Protein AF-A0A285MSA5-F1 (afdb_monomer_lite)

Organism: NCBI:txid1247520

InterPro domains:
  IPR000305 GIY-YIG endonuclease [PF01541] (3-76)
  IPR000305 GIY-YIG endonuclease [PS50164] (2-78)
  IPR013114 Beta-hydroxydecanoyl thiol ester dehydrase, FabA/FabZ [PF07977] (109-213)
  IPR029069 HotDog domain superfamily [SSF54637] (103-246)
  IPR035901 GIY-YIG endonuclease superfamily [G3DSA:3.40.1440.10] (1-98)
  IPR035901 GIY-YIG endonuclease superfamily [SSF82771] (3-75)
  IPR050190 UPF0213 domain-containing protein [PTHR34477] (1-86)

pLDDT: mean 92.0, std 10.33, range [36.34, 98.88]

Radius of gyration: 25.49 Å; chains: 1; bounding box: 54×36×74 Å

Sequence (250 aa):
MKKYFVYILSCSDDSYYIGITNDVFERELQHNQGMDTKAYTFTRRPVQLVWYQDFLNPEEAIAREKQLKGWSRKKKHALINGDYDMLPKLSKNSLRQAQTDNKWIITKLPYSHPFLFVDALNHIDENSVEGTYNFNKNLDFYNGHFKGFPVTPGVILTECCAQIGVVSLGIYLLGDKNSFDGKRLNIAMSSSEMEFYLPVFPGETVKVTSKKVYFRFNKLKCQVKMFNTANKLVCKGILAGMLKTDEDGK

Foldseek 3Di:
DQKKKWFWKQFQVRDIDIDIDSDDVVVLVCLQVQVDVPDPRNVGDPIDTQDMDMDPDVVVSVVVSVVLVPADPVLVVCVSVVVVVCNVCRDPVNVVVQQVLFVVLLVQQPDDPPLDFFDTWPDADLWKTKTKGWQALPRPVQVVCDDVFGWDDPVSVQSSLCCGAPSSSLSVNCDDPVSPDVKRKDKDWDDWDKDFDAIDGHGWMKMKMWTWPDQDPQKTKIWMWIATPVRDTGMTTITIMHIDIPVVPD

Secondary structure (DSSP, 8-state):
---EEEEEEEPTTS-EEEEEES-HHHHHHHHHHT--TTSTTGGG-S-EEEEEEEESSHHHHHHHHHHHHTS-HHHHHHHHHT-TTHHHHTSHHHHHHHHHHHHHHHHH-S--TTS---SEEEEE-SSEEEEEEE--TT-GGGGTTTTTS----HHHHHHHHHIIIIIIHHHHHT--GGGGSS--EEEEEEEEEEEE-S---TT-EEEEEEEEEEEETTEEEEEEEEE-TT--EEEEEEEEEEEEEGGG--

Structure (mmCIF, N/CA/C/O backbone):
data_AF-A0A285MSA5-F1
#
_entry.id   AF-A0A285MSA5-F1
#
loop_
_atom_site.group_PDB
_atom_site.id
_atom_site.type_symbol
_atom_site.label_atom_id
_atom_site.label_alt_id
_atom_site.label_comp_id
_atom_site.label_asym_id
_atom_site.label_entity_id
_atom_site.label_seq_id
_atom_site.pdbx_PDB_ins_code
_atom_site.Cartn_x
_atom_site.Cartn_y
_atom_site.Cartn_z
_atom_site.occupancy
_atom_site.B_iso_or_equiv
_atom_site.auth_seq_id
_atom_site.auth_comp_id
_atom_site.auth_asym_id
_atom_site.auth_atom_id
_atom_site.pdbx_PDB_model_num
ATOM 1 N N . MET A 1 1 ? 28.325 10.753 -40.086 1.00 70.38 1 MET A N 1
ATOM 2 C CA . MET A 1 1 ? 28.535 9.733 -39.030 1.00 70.38 1 MET A CA 1
ATOM 3 C C . MET A 1 1 ? 27.432 8.696 -39.126 1.00 70.38 1 MET A C 1
ATOM 5 O O . MET A 1 1 ? 26.295 9.081 -39.372 1.00 70.38 1 MET A O 1
ATOM 9 N N . LYS A 1 2 ? 27.755 7.408 -38.974 1.00 84.06 2 LYS A N 1
ATOM 10 C CA . LYS A 1 2 ? 26.763 6.323 -38.974 1.00 84.06 2 LYS A CA 1
ATOM 11 C C . LYS A 1 2 ? 26.014 6.328 -37.635 1.00 84.06 2 LYS A C 1
ATOM 13 O O . LYS A 1 2 ? 26.665 6.421 -36.599 1.00 84.06 2 LYS A O 1
ATOM 18 N N . LYS A 1 3 ? 24.681 6.273 -37.664 1.00 92.56 3 LYS A N 1
ATOM 19 C CA . LYS A 1 3 ? 23.829 6.188 -36.469 1.00 92.56 3 LYS A CA 1
ATOM 20 C C . LYS A 1 3 ? 23.320 4.764 -36.283 1.00 92.56 3 LYS A C 1
ATOM 22 O O . LYS A 1 3 ? 23.052 4.073 -37.263 1.00 92.56 3 LYS A O 1
ATOM 27 N N . TYR A 1 4 ? 23.165 4.368 -35.029 1.00 96.25 4 TYR A N 1
ATOM 28 C CA . TYR A 1 4 ? 22.578 3.103 -34.610 1.00 96.25 4 TYR A CA 1
ATOM 29 C C . TYR A 1 4 ? 21.358 3.407 -33.750 1.00 96.25 4 TYR A C 1
ATOM 31 O O . TYR A 1 4 ? 21.416 4.265 -32.878 1.00 96.25 4 TYR A O 1
ATOM 39 N N . PHE A 1 5 ? 20.259 2.706 -33.975 1.00 97.38 5 PHE A N 1
ATOM 40 C CA . PHE A 1 5 ? 19.008 2.895 -33.258 1.00 97.38 5 PHE A CA 1
ATOM 41 C C . PHE A 1 5 ? 18.701 1.658 -32.439 1.00 97.38 5 PHE A C 1
ATOM 43 O O . PHE A 1 5 ? 18.642 0.564 -32.995 1.00 97.38 5 PHE A O 1
ATOM 50 N N . VAL A 1 6 ? 18.451 1.836 -31.146 1.00 98.12 6 VAL A N 1
ATOM 51 C CA . VAL A 1 6 ? 17.792 0.823 -30.317 1.00 98.12 6 VAL A CA 1
ATOM 52 C C . VAL A 1 6 ? 16.308 1.136 -30.323 1.00 98.12 6 VAL A C 1
ATOM 54 O O . VAL A 1 6 ? 15.932 2.278 -30.071 1.00 98.12 6 VAL A O 1
ATOM 57 N N . TYR A 1 7 ? 15.464 0.148 -30.595 1.00 98.06 7 TYR A N 1
ATOM 58 C CA . TYR A 1 7 ? 14.026 0.361 -30.736 1.00 98.06 7 TYR A CA 1
ATOM 59 C C . TYR A 1 7 ? 13.205 -0.702 -30.013 1.00 98.06 7 TYR A C 1
ATOM 61 O O . TYR A 1 7 ? 13.681 -1.812 -29.766 1.00 98.06 7 TYR A O 1
ATOM 69 N N . ILE A 1 8 ? 11.966 -0.345 -29.678 1.00 98.19 8 ILE A N 1
ATOM 70 C CA . ILE A 1 8 ? 10.951 -1.236 -29.121 1.00 98.19 8 ILE A CA 1
ATOM 71 C C . ILE A 1 8 ? 9.762 -1.258 -30.080 1.00 98.19 8 ILE A C 1
ATOM 73 O O . ILE A 1 8 ? 9.206 -0.208 -30.406 1.00 98.19 8 ILE A O 1
ATOM 77 N N . LEU A 1 9 ? 9.354 -2.458 -30.488 1.00 97.81 9 LEU A N 1
ATOM 78 C CA . LEU A 1 9 ? 8.100 -2.687 -31.195 1.00 97.81 9 LEU A CA 1
ATOM 79 C C . LEU A 1 9 ? 7.069 -3.295 -30.245 1.00 97.81 9 LEU A C 1
ATOM 81 O O . LEU A 1 9 ? 7.399 -4.215 -29.492 1.00 97.81 9 LEU A O 1
ATOM 85 N N . SER A 1 10 ? 5.832 -2.818 -30.314 1.00 97.50 10 SER A N 1
ATOM 86 C CA . SER A 1 10 ? 4.667 -3.502 -29.758 1.00 97.50 10 SER A CA 1
ATOM 87 C C . SER A 1 10 ? 4.142 -4.502 -30.779 1.00 97.50 10 SER A C 1
ATOM 89 O O . SER A 1 10 ? 3.895 -4.143 -31.928 1.00 97.50 10 SER A O 1
ATOM 91 N N . CYS A 1 11 ? 4.005 -5.752 -30.362 1.00 96.81 11 CYS A N 1
ATOM 92 C CA . CYS A 1 11 ? 3.486 -6.847 -31.169 1.00 96.81 11 CYS A CA 1
ATOM 93 C C . CYS A 1 11 ? 1.968 -7.002 -31.005 1.00 96.81 11 CYS A C 1
ATOM 95 O O . CYS A 1 11 ? 1.391 -6.521 -30.030 1.00 96.81 11 CYS A O 1
ATOM 97 N N . SER A 1 12 ? 1.336 -7.753 -31.909 1.00 96.25 12 SER A N 1
ATOM 98 C CA . SER A 1 12 ? -0.104 -8.046 -31.865 1.00 96.25 12 SER A CA 1
ATOM 99 C C . SER A 1 12 ? -0.541 -8.931 -30.688 1.00 96.25 12 SER A C 1
ATOM 101 O O . SER A 1 12 ? -1.720 -8.967 -30.357 1.00 96.25 12 SER A O 1
ATOM 103 N N . ASP A 1 13 ? 0.391 -9.654 -30.059 1.00 94.44 13 ASP A N 1
ATOM 104 C CA . ASP A 1 13 ? 0.173 -10.483 -28.862 1.00 94.44 13 ASP A CA 1
ATOM 105 C C . ASP A 1 13 ? 0.480 -9.723 -27.557 1.00 94.44 13 ASP A C 1
ATOM 107 O O . ASP A 1 13 ? 0.788 -10.323 -26.524 1.00 94.44 13 ASP A O 1
ATOM 111 N N . ASP A 1 14 ? 0.483 -8.390 -27.623 1.00 91.31 14 ASP A N 1
ATOM 112 C CA . ASP A 1 14 ? 0.910 -7.479 -26.568 1.00 91.31 14 ASP A CA 1
ATOM 113 C C . ASP A 1 14 ? 2.354 -7.708 -26.077 1.00 91.31 14 ASP A C 1
ATOM 115 O O . ASP A 1 14 ? 2.727 -7.213 -25.010 1.00 91.31 14 ASP A O 1
ATOM 119 N N . SER A 1 15 ? 3.199 -8.471 -26.776 1.00 94.50 15 SER A N 1
ATOM 120 C CA . SER A 1 15 ? 4.617 -8.593 -26.423 1.00 94.50 15 SER A CA 1
ATOM 121 C C . SER A 1 15 ? 5.432 -7.395 -26.925 1.00 94.50 15 SER A C 1
ATOM 123 O O . SER A 1 15 ? 4.989 -6.617 -27.767 1.00 94.50 15 SER A O 1
ATOM 125 N N . TYR A 1 16 ? 6.647 -7.235 -26.390 1.00 96.88 16 TYR A N 1
ATOM 126 C CA . TYR A 1 16 ? 7.593 -6.228 -26.868 1.00 96.88 16 TYR A CA 1
ATOM 127 C C . TYR A 1 16 ? 8.796 -6.896 -27.521 1.00 96.88 16 TYR A C 1
ATOM 129 O O . TYR A 1 16 ? 9.501 -7.675 -26.870 1.00 96.88 16 TYR A O 1
ATOM 137 N N . TYR A 1 17 ? 9.070 -6.531 -28.771 1.00 96.44 17 TYR A N 1
ATOM 138 C CA . TYR A 1 17 ? 10.315 -6.864 -29.455 1.00 96.44 17 TYR A CA 1
ATOM 139 C C . TYR A 1 17 ? 11.308 -5.708 -29.328 1.00 96.44 17 TYR A C 1
ATOM 141 O O . TYR A 1 17 ? 10.920 -4.546 -29.380 1.00 96.44 17 TYR A O 1
ATOM 149 N N . ILE A 1 18 ? 12.590 -6.020 -29.139 1.00 97.81 18 ILE A N 1
ATOM 150 C CA . ILE A 1 18 ? 13.650 -5.027 -28.935 1.00 97.81 18 ILE A CA 1
ATOM 151 C C . ILE A 1 18 ? 14.810 -5.393 -29.845 1.00 97.81 18 ILE A C 1
ATOM 153 O O . ILE A 1 18 ? 15.278 -6.536 -29.797 1.00 97.81 18 ILE A O 1
ATOM 157 N N . GLY A 1 19 ? 15.261 -4.434 -30.646 1.00 96.81 19 GLY A N 1
ATOM 158 C CA . GLY A 1 19 ? 16.318 -4.650 -31.625 1.00 96.81 19 GLY A CA 1
ATOM 159 C C . GLY A 1 19 ? 17.214 -3.436 -31.819 1.00 96.81 19 GLY A C 1
ATOM 160 O O . GLY A 1 19 ? 16.965 -2.360 -31.270 1.00 96.81 19 GLY A O 1
ATOM 161 N N . ILE A 1 20 ? 18.243 -3.633 -32.644 1.00 97.25 20 ILE A N 1
ATOM 162 C CA . ILE A 1 20 ? 19.140 -2.585 -33.137 1.00 97.25 20 ILE A CA 1
ATOM 163 C C . ILE A 1 20 ? 19.079 -2.544 -34.662 1.00 97.25 20 ILE A C 1
ATOM 165 O O . ILE A 1 20 ? 18.923 -3.580 -35.309 1.00 97.25 20 ILE A O 1
ATOM 169 N N . THR A 1 21 ? 19.176 -1.354 -35.244 1.00 96.12 21 THR A N 1
ATOM 170 C CA . THR A 1 21 ? 19.217 -1.137 -36.697 1.00 96.12 21 THR A CA 1
ATOM 171 C C . THR A 1 21 ? 19.925 0.179 -37.021 1.00 96.12 21 THR A C 1
ATOM 173 O O . THR A 1 21 ? 20.152 0.989 -36.128 1.00 96.12 21 THR A O 1
ATOM 176 N N . ASN A 1 22 ? 20.275 0.408 -38.284 1.00 95.12 22 ASN A N 1
ATOM 177 C CA . ASN A 1 22 ? 20.740 1.722 -38.748 1.00 95.12 22 ASN A CA 1
ATOM 178 C C . ASN A 1 22 ? 19.584 2.589 -39.279 1.00 95.12 22 ASN A C 1
ATOM 180 O O . ASN A 1 22 ? 19.757 3.794 -39.417 1.00 95.12 22 ASN A O 1
ATOM 184 N N . ASP A 1 23 ? 18.421 1.984 -39.541 1.00 94.94 23 ASP A N 1
ATOM 185 C CA . ASP A 1 23 ? 17.178 2.658 -39.927 1.00 94.94 23 ASP A CA 1
ATOM 186 C C . ASP A 1 23 ? 15.998 1.961 -39.238 1.00 94.94 23 ASP A C 1
ATOM 188 O O . ASP A 1 23 ? 15.778 0.760 -39.421 1.00 94.94 23 ASP A O 1
ATOM 192 N N . VAL A 1 24 ? 15.295 2.685 -38.363 1.00 95.62 24 VAL A N 1
ATOM 193 C CA . VAL A 1 24 ? 14.210 2.126 -37.544 1.00 95.62 24 VAL A CA 1
ATOM 194 C C . VAL A 1 24 ? 12.887 2.022 -38.297 1.00 95.62 24 VAL A C 1
ATOM 196 O O . VAL A 1 24 ? 12.161 1.048 -38.099 1.00 95.62 24 VAL A O 1
ATOM 199 N N . PHE A 1 25 ? 12.606 2.962 -39.197 1.00 95.19 25 PHE A N 1
ATOM 200 C CA . PHE A 1 25 ? 11.351 3.004 -39.945 1.00 95.19 25 PHE A CA 1
ATOM 201 C C . PHE A 1 25 ? 11.350 1.957 -41.058 1.00 95.19 25 PHE A C 1
ATOM 203 O O . PHE A 1 25 ? 10.381 1.213 -41.214 1.00 95.19 25 PHE A O 1
ATOM 210 N N . GLU A 1 26 ? 12.470 1.815 -41.773 1.00 95.62 26 GLU A N 1
ATOM 211 C CA . GLU A 1 26 ? 12.627 0.735 -42.747 1.00 95.62 26 GLU A CA 1
ATOM 212 C C . GLU A 1 26 ? 12.529 -0.629 -42.054 1.00 95.62 26 GLU A C 1
ATOM 214 O O . GLU A 1 26 ? 11.870 -1.551 -42.540 1.00 95.62 26 GLU A O 1
ATOM 219 N N . ARG A 1 27 ? 13.134 -0.760 -40.868 1.00 95.56 27 ARG A N 1
ATOM 220 C CA . ARG A 1 27 ? 13.122 -2.021 -40.128 1.00 95.56 27 ARG A CA 1
ATOM 221 C C . ARG A 1 27 ? 11.727 -2.412 -39.646 1.00 95.56 27 ARG A C 1
ATOM 223 O O . ARG A 1 27 ? 11.389 -3.594 -39.706 1.00 95.56 27 ARG A O 1
ATOM 230 N N . GLU A 1 28 ? 10.919 -1.461 -39.184 1.00 96.69 28 GLU A N 1
ATOM 231 C CA . GLU A 1 28 ? 9.506 -1.693 -38.861 1.00 96.69 28 GLU A CA 1
ATOM 232 C C . GLU A 1 28 ? 8.734 -2.222 -40.080 1.00 96.69 28 GLU A C 1
ATOM 234 O O . GLU A 1 28 ? 8.023 -3.227 -39.975 1.00 96.69 28 GLU A O 1
ATOM 239 N N . LEU A 1 29 ? 8.931 -1.606 -41.252 1.00 96.12 29 LEU A N 1
ATOM 240 C CA . LEU A 1 29 ? 8.302 -2.040 -42.498 1.00 96.12 29 LEU A CA 1
ATOM 241 C C . LEU A 1 29 ? 8.724 -3.465 -42.886 1.00 96.12 29 LEU A C 1
ATOM 243 O O . LEU A 1 29 ? 7.865 -4.295 -43.178 1.00 96.12 29 LEU A O 1
ATOM 247 N N . GLN A 1 30 ? 10.022 -3.775 -42.831 1.00 95.44 30 GLN A N 1
ATOM 248 C CA . GLN A 1 30 ? 10.554 -5.114 -43.118 1.00 95.44 30 GLN A CA 1
ATOM 249 C C . GLN A 1 30 ? 9.928 -6.188 -42.216 1.00 95.44 30 GLN A C 1
ATOM 251 O O . GLN A 1 30 ? 9.583 -7.275 -42.693 1.00 95.44 30 GLN A O 1
ATOM 256 N N . HIS A 1 31 ? 9.755 -5.890 -40.919 1.00 95.62 31 HIS A N 1
ATOM 257 C CA . HIS A 1 31 ? 9.058 -6.788 -39.995 1.00 95.62 31 HIS A CA 1
ATOM 258 C C . HIS A 1 31 ? 7.621 -7.008 -40.453 1.00 95.62 31 HIS A C 1
ATOM 260 O O . HIS A 1 31 ? 7.233 -8.158 -40.642 1.00 95.62 31 HIS A O 1
ATOM 266 N N . ASN A 1 32 ? 6.861 -5.937 -40.696 1.00 96.00 32 ASN A N 1
ATOM 267 C CA . ASN A 1 32 ? 5.453 -6.010 -41.094 1.00 96.00 32 ASN A CA 1
ATOM 268 C C . ASN A 1 32 ? 5.219 -6.698 -42.449 1.00 96.00 32 ASN A C 1
ATOM 270 O O . ASN A 1 32 ? 4.244 -7.430 -42.596 1.00 96.00 32 ASN A O 1
ATOM 274 N N . GLN A 1 33 ? 6.133 -6.540 -43.406 1.00 96.06 33 GLN A N 1
ATOM 275 C CA . GLN A 1 33 ? 6.096 -7.239 -44.697 1.00 96.06 33 GLN A CA 1
ATOM 276 C C . GLN A 1 33 ? 6.492 -8.715 -44.592 1.00 96.06 33 GLN A C 1
ATOM 278 O O . GLN A 1 33 ? 6.196 -9.510 -45.479 1.00 96.06 33 GLN A O 1
ATOM 283 N N . GLY A 1 34 ? 7.164 -9.096 -43.507 1.00 92.69 34 GLY A N 1
ATOM 284 C CA . GLY A 1 34 ? 7.510 -10.479 -43.243 1.00 92.69 34 GLY A CA 1
ATOM 285 C C . GLY A 1 34 ? 8.606 -11.069 -44.091 1.00 92.69 34 GLY A C 1
ATOM 286 O O . GLY A 1 34 ? 8.584 -12.270 -44.350 1.00 92.69 34 GLY A O 1
ATOM 287 N N . MET A 1 35 ? 9.582 -10.239 -44.443 1.00 90.94 35 MET A N 1
ATOM 288 C CA . MET A 1 35 ? 10.734 -10.645 -45.242 1.00 90.94 35 MET A CA 1
ATOM 289 C C . MET A 1 35 ? 11.535 -11.801 -44.618 1.00 90.94 35 MET A C 1
ATOM 291 O O . MET A 1 35 ? 12.111 -12.602 -45.347 1.00 90.94 35 MET A O 1
ATOM 295 N N . ASP A 1 36 ? 11.563 -11.909 -43.285 1.00 90.31 36 ASP A N 1
ATOM 296 C CA . ASP A 1 36 ? 12.223 -13.005 -42.570 1.00 90.31 36 ASP A CA 1
ATOM 297 C C . ASP A 1 36 ? 11.196 -13.907 -41.871 1.00 90.31 36 ASP A C 1
ATOM 299 O O . ASP A 1 36 ? 10.639 -13.564 -40.825 1.00 90.31 36 ASP A O 1
ATOM 303 N N . THR A 1 37 ? 10.973 -15.091 -42.444 1.00 90.75 37 THR A N 1
ATOM 304 C CA . THR A 1 37 ? 10.058 -16.118 -41.920 1.00 90.75 37 THR A CA 1
ATOM 305 C C . THR A 1 37 ? 10.509 -16.732 -40.599 1.00 90.75 37 THR A C 1
ATOM 307 O O . THR A 1 37 ? 9.694 -17.321 -39.890 1.00 90.75 37 THR A O 1
ATOM 310 N N . LYS A 1 38 ? 11.787 -16.579 -40.235 1.00 92.38 38 LYS A N 1
ATOM 311 C CA . LYS A 1 38 ? 12.364 -17.102 -38.991 1.00 92.38 38 LYS A CA 1
ATOM 312 C C . LYS A 1 38 ? 12.406 -16.057 -37.873 1.00 92.38 38 LYS A C 1
ATOM 314 O O . LYS A 1 38 ? 12.758 -16.395 -36.743 1.00 92.38 38 LYS A O 1
ATOM 319 N N . ALA A 1 39 ? 12.050 -14.803 -38.154 1.00 90.12 39 ALA A N 1
ATOM 320 C CA . ALA A 1 39 ? 12.085 -13.733 -37.166 1.00 90.12 39 ALA A CA 1
ATOM 321 C C . ALA A 1 39 ? 11.040 -13.932 -36.055 1.00 90.12 39 ALA A C 1
ATOM 323 O O . ALA A 1 39 ? 9.903 -14.330 -36.301 1.00 90.12 39 ALA A O 1
ATOM 324 N N . TYR A 1 40 ? 11.397 -13.552 -34.822 1.00 91.38 40 TYR A N 1
ATOM 325 C CA . TYR A 1 40 ? 10.500 -13.593 -33.654 1.00 91.38 40 TYR A CA 1
ATOM 326 C C . TYR A 1 40 ? 9.164 -12.867 -33.886 1.00 91.38 40 TYR A C 1
ATOM 328 O O . TYR A 1 40 ? 8.113 -13.291 -33.402 1.00 91.38 40 TYR A O 1
ATOM 336 N N . THR A 1 41 ? 9.219 -11.762 -34.622 1.00 93.25 41 THR A N 1
ATOM 337 C CA . THR A 1 41 ? 8.083 -10.906 -34.959 1.00 93.25 41 THR A CA 1
ATOM 338 C C . THR A 1 41 ? 7.192 -11.507 -36.040 1.00 93.25 41 THR A C 1
ATOM 340 O O . THR A 1 41 ? 6.052 -11.076 -36.134 1.00 93.25 41 THR A O 1
ATOM 343 N N . PHE A 1 42 ? 7.638 -12.507 -36.819 1.00 94.50 42 PHE A N 1
ATOM 344 C CA . PHE A 1 42 ? 6.908 -13.005 -37.994 1.00 94.50 42 PHE A CA 1
ATOM 345 C C . PHE A 1 42 ? 5.479 -13.451 -37.658 1.00 94.50 42 PHE A C 1
ATOM 347 O O . PHE A 1 42 ? 4.524 -13.071 -38.328 1.00 94.50 42 PHE A O 1
ATOM 354 N N . THR A 1 43 ? 5.300 -14.207 -36.578 1.00 95.25 43 THR A N 1
ATOM 355 C CA . THR A 1 43 ? 3.976 -14.674 -36.135 1.00 95.25 43 THR A CA 1
ATOM 356 C C . THR A 1 43 ? 3.231 -13.672 -35.245 1.00 95.25 43 THR A C 1
ATOM 358 O O . THR A 1 43 ? 2.140 -13.978 -34.778 1.00 95.25 43 THR A O 1
ATOM 361 N N . ARG A 1 44 ? 3.808 -12.488 -34.993 1.00 95.56 44 ARG A N 1
ATOM 362 C CA . ARG A 1 44 ? 3.342 -11.483 -34.014 1.00 95.56 44 ARG A CA 1
ATOM 363 C C . ARG A 1 44 ? 3.054 -10.116 -34.638 1.00 95.56 44 ARG A C 1
ATOM 365 O O . ARG A 1 44 ? 3.143 -9.080 -33.978 1.00 95.56 44 ARG A O 1
ATOM 372 N N . ARG A 1 45 ? 2.781 -10.130 -35.941 1.00 95.38 45 ARG A N 1
ATOM 373 C CA . ARG A 1 45 ? 2.405 -8.962 -36.738 1.00 95.38 45 ARG A CA 1
ATOM 374 C C . ARG A 1 45 ? 0.897 -8.708 -36.666 1.00 95.38 45 ARG A C 1
ATOM 376 O O . ARG A 1 45 ? 0.147 -9.668 -36.498 1.00 95.38 45 ARG A O 1
ATOM 383 N N . PRO A 1 46 ? 0.446 -7.469 -36.915 1.00 95.94 46 PRO A N 1
ATOM 384 C CA . PRO A 1 46 ? 1.264 -6.285 -37.183 1.00 95.94 46 PRO A CA 1
ATOM 385 C C . PRO A 1 46 ? 2.063 -5.855 -35.949 1.00 95.94 46 PRO A C 1
ATOM 387 O O . PRO A 1 46 ? 1.652 -6.082 -34.814 1.00 95.94 46 PRO A O 1
ATOM 390 N N . VAL A 1 47 ? 3.237 -5.281 -36.193 1.00 96.94 47 VAL A N 1
ATOM 391 C CA . VAL A 1 47 ? 4.082 -4.666 -35.169 1.00 96.94 47 VAL A CA 1
ATOM 392 C C . VAL A 1 47 ? 4.065 -3.153 -35.341 1.00 96.94 47 VAL A C 1
ATOM 394 O O . VAL A 1 47 ? 3.970 -2.663 -36.465 1.00 96.94 47 VAL A O 1
ATOM 397 N N . GLN A 1 48 ? 4.183 -2.426 -34.237 1.00 97.56 48 GLN A N 1
ATOM 398 C CA . GLN A 1 48 ? 4.208 -0.966 -34.226 1.00 97.56 48 GLN A CA 1
ATOM 399 C C . GLN A 1 48 ? 5.434 -0.458 -33.473 1.00 97.56 48 GLN A C 1
ATOM 401 O O . GLN A 1 48 ? 5.702 -0.907 -32.356 1.00 97.56 48 GLN A O 1
ATOM 406 N N . LEU A 1 49 ? 6.159 0.500 -34.042 1.00 97.88 49 LEU A N 1
ATOM 407 C CA . LEU A 1 49 ? 7.233 1.209 -33.359 1.00 97.88 49 LEU A CA 1
ATOM 408 C C . LEU A 1 49 ? 6.664 2.087 -32.243 1.00 97.88 49 LEU A C 1
ATOM 410 O O . LEU A 1 49 ? 5.934 3.041 -32.496 1.00 97.88 49 LEU A O 1
ATOM 414 N N . VAL A 1 50 ? 7.014 1.765 -30.996 1.00 97.88 50 VAL A N 1
ATOM 415 C CA . VAL A 1 50 ? 6.511 2.479 -29.808 1.00 97.88 50 VAL A CA 1
ATOM 416 C C . VAL A 1 50 ? 7.584 3.284 -29.083 1.00 97.88 50 VAL A C 1
ATOM 418 O O . VAL A 1 50 ? 7.255 4.148 -28.280 1.00 97.88 50 VAL A O 1
ATOM 421 N N . TRP A 1 51 ? 8.867 3.019 -29.342 1.00 98.38 51 TRP A N 1
ATOM 422 C CA . TRP A 1 51 ? 9.977 3.789 -28.774 1.00 98.38 51 TRP A CA 1
ATOM 423 C C . TRP A 1 51 ? 11.271 3.543 -29.55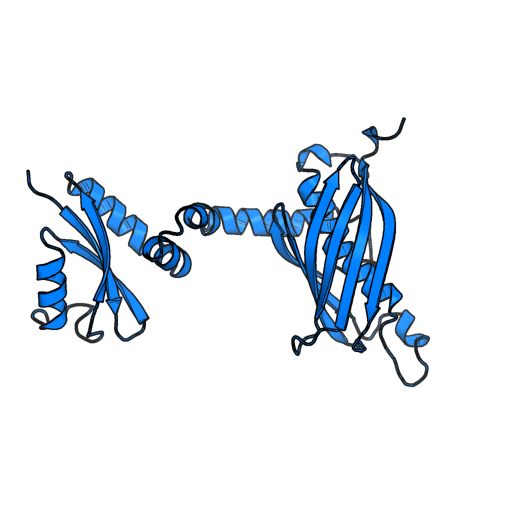7 1.00 98.38 51 TRP A C 1
ATOM 425 O O . TRP A 1 51 ? 11.511 2.420 -30.006 1.00 98.38 51 TRP A O 1
ATOM 435 N N . TYR A 1 52 ? 12.140 4.551 -29.669 1.00 97.88 52 TYR A N 1
ATOM 436 C CA . TYR A 1 52 ? 13.510 4.387 -30.163 1.00 97.88 52 TYR A CA 1
ATOM 437 C C . TYR A 1 52 ? 14.473 5.426 -29.571 1.00 97.88 52 TYR A C 1
ATOM 439 O O . TYR A 1 52 ? 14.054 6.475 -29.086 1.00 97.88 52 TYR A O 1
ATOM 447 N N . GLN A 1 53 ? 15.773 5.132 -29.630 1.00 97.31 53 GLN A N 1
ATOM 448 C CA . GLN A 1 53 ? 16.865 6.030 -29.242 1.00 97.31 53 GLN A CA 1
ATOM 449 C C . GLN A 1 53 ? 18.053 5.850 -30.192 1.00 97.31 53 GLN A C 1
ATOM 451 O O . GLN A 1 53 ? 18.406 4.710 -30.509 1.00 97.31 53 GLN A O 1
ATOM 456 N N . ASP A 1 54 ? 18.673 6.951 -30.629 1.00 96.56 54 ASP A N 1
ATOM 457 C CA . ASP A 1 54 ? 19.867 6.92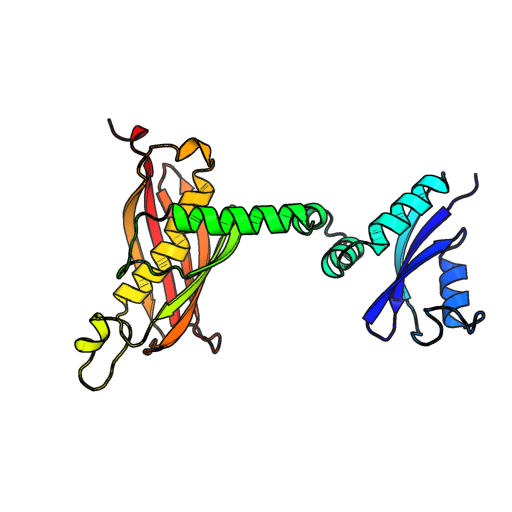8 -31.473 1.00 96.56 54 ASP A CA 1
ATOM 458 C C . ASP A 1 54 ? 21.177 6.970 -30.674 1.00 96.56 54 ASP A C 1
ATOM 460 O O . ASP A 1 54 ? 21.271 7.541 -29.590 1.00 96.56 54 ASP A O 1
ATOM 464 N N . PHE A 1 55 ? 22.196 6.337 -31.245 1.00 95.75 55 PHE A N 1
ATOM 465 C CA . PHE A 1 55 ? 23.545 6.204 -30.717 1.00 95.75 55 PHE A CA 1
ATOM 466 C C . PHE A 1 55 ? 24.553 6.415 -31.846 1.00 95.75 55 PHE A C 1
ATOM 468 O O . PHE A 1 55 ? 24.339 5.996 -32.987 1.00 95.75 55 PHE A O 1
ATOM 475 N N . LEU A 1 56 ? 25.682 7.041 -31.521 1.00 95.50 56 LEU A N 1
ATOM 476 C CA . LEU A 1 56 ? 26.810 7.198 -32.446 1.00 95.50 56 LEU A CA 1
ATOM 477 C C . LEU A 1 56 ? 27.783 6.014 -32.356 1.00 95.50 56 LEU A C 1
ATOM 479 O O . LEU A 1 56 ? 28.467 5.701 -33.329 1.00 95.50 56 LEU A O 1
ATOM 483 N N . ASN A 1 57 ? 27.810 5.342 -31.203 1.00 94.19 57 ASN A N 1
ATOM 484 C CA . ASN A 1 57 ? 28.641 4.178 -30.937 1.00 94.19 57 ASN A CA 1
ATOM 485 C C . ASN A 1 57 ? 27.787 2.890 -30.965 1.00 94.19 57 ASN A C 1
ATOM 487 O O . ASN A 1 57 ? 26.812 2.790 -30.212 1.00 94.19 57 ASN A O 1
ATOM 491 N N . PRO A 1 58 ? 28.129 1.884 -31.794 1.00 94.06 58 PRO A N 1
ATOM 492 C CA . PRO A 1 58 ? 27.400 0.616 -31.822 1.00 94.06 58 PRO A CA 1
ATOM 493 C C . PRO A 1 58 ? 27.475 -0.154 -30.496 1.00 94.06 58 PRO A C 1
ATOM 495 O O . PRO A 1 58 ? 26.516 -0.836 -30.139 1.00 94.06 58 PRO A O 1
ATOM 498 N N . GLU A 1 59 ? 28.570 -0.041 -29.742 1.00 95.56 59 GLU A N 1
ATOM 499 C CA . GLU A 1 59 ? 28.722 -0.722 -28.450 1.00 95.56 59 GLU A CA 1
ATOM 500 C C . GLU A 1 59 ? 27.730 -0.188 -27.409 1.00 95.56 59 GLU A C 1
ATOM 502 O O . GLU A 1 59 ? 27.137 -0.967 -26.660 1.00 95.56 59 GLU A O 1
ATOM 507 N N . GLU A 1 60 ? 27.471 1.124 -27.410 1.00 95.88 60 GLU A N 1
ATOM 508 C CA . GLU A 1 60 ? 26.463 1.749 -26.545 1.00 95.88 60 GLU A CA 1
ATOM 509 C C . GLU A 1 60 ? 25.049 1.278 -26.900 1.00 95.88 60 GLU A C 1
ATOM 511 O O . GLU A 1 60 ? 24.268 0.931 -26.008 1.00 95.88 60 GLU A O 1
ATOM 516 N N . ALA A 1 61 ? 24.736 1.183 -28.199 1.00 95.94 61 ALA A N 1
ATOM 517 C CA . ALA A 1 61 ? 23.463 0.640 -28.666 1.00 95.94 61 ALA A CA 1
ATOM 518 C C . ALA A 1 61 ? 23.279 -0.821 -28.214 1.00 95.94 61 ALA A C 1
ATOM 520 O O . ALA A 1 61 ? 22.219 -1.184 -27.698 1.00 95.94 61 ALA A O 1
ATOM 521 N N . ILE A 1 62 ? 24.322 -1.653 -28.333 1.00 95.56 62 ILE A N 1
ATOM 522 C CA . ILE A 1 62 ? 24.320 -3.056 -27.880 1.00 95.56 62 ILE A CA 1
ATOM 523 C C . ILE A 1 62 ? 24.117 -3.148 -26.366 1.00 95.56 62 ILE A C 1
ATOM 525 O O . ILE A 1 62 ? 23.282 -3.928 -25.892 1.00 95.56 62 ILE A O 1
ATOM 529 N N . ALA A 1 63 ? 24.830 -2.331 -25.589 1.00 96.25 63 ALA A N 1
ATOM 530 C CA . ALA A 1 63 ? 24.677 -2.286 -24.140 1.00 96.25 63 ALA A CA 1
ATOM 531 C C . ALA A 1 63 ? 23.247 -1.888 -23.736 1.00 96.25 63 ALA A C 1
ATOM 533 O O . ALA A 1 63 ? 22.643 -2.521 -22.860 1.00 96.25 63 ALA A O 1
ATOM 534 N N . ARG A 1 64 ? 22.668 -0.887 -24.409 1.00 97.00 64 ARG A N 1
ATOM 535 C CA . ARG A 1 64 ? 21.299 -0.425 -24.163 1.00 97.00 64 ARG A CA 1
ATOM 536 C C . ARG A 1 64 ? 20.258 -1.472 -24.550 1.00 97.00 64 ARG A C 1
ATOM 538 O O . ARG A 1 64 ? 19.340 -1.715 -23.769 1.00 97.00 64 ARG A O 1
ATOM 545 N N . GLU A 1 65 ? 20.401 -2.133 -25.695 1.00 97.25 65 GLU A N 1
ATOM 546 C CA . GLU A 1 65 ? 19.504 -3.213 -26.121 1.00 97.25 65 GLU A CA 1
ATOM 547 C C . GLU A 1 65 ? 19.501 -4.361 -25.101 1.00 97.25 65 GLU A C 1
ATOM 549 O O . GLU A 1 65 ? 18.436 -4.795 -24.649 1.00 97.25 65 GLU A O 1
ATOM 554 N N . LYS A 1 66 ? 20.688 -4.797 -24.654 1.00 95.94 66 LYS A N 1
ATOM 555 C CA . LYS A 1 66 ? 20.837 -5.819 -23.607 1.00 95.94 66 LYS A CA 1
ATOM 556 C C . LYS A 1 66 ? 20.163 -5.390 -22.303 1.00 95.94 66 LYS A C 1
ATOM 558 O O . LYS A 1 66 ? 19.456 -6.188 -21.681 1.00 95.94 66 LYS A O 1
ATOM 563 N N . GLN A 1 67 ? 20.338 -4.130 -21.904 1.00 94.81 67 GLN A N 1
ATOM 564 C CA . GLN A 1 67 ? 19.697 -3.567 -20.719 1.00 94.81 67 GLN A CA 1
ATOM 565 C C . GLN A 1 67 ? 18.164 -3.606 -20.837 1.00 94.81 67 GLN A C 1
ATOM 567 O O . GLN A 1 67 ? 17.497 -4.097 -19.923 1.00 94.81 67 GLN A O 1
ATOM 572 N N . LEU A 1 68 ? 17.605 -3.132 -21.955 1.00 96.19 68 LEU A N 1
ATOM 573 C CA . LEU A 1 68 ? 16.161 -3.096 -22.192 1.00 96.19 68 LEU A CA 1
ATOM 574 C C . LEU A 1 68 ? 15.558 -4.500 -22.283 1.00 96.19 68 LEU A C 1
ATOM 576 O O . LEU A 1 68 ? 14.505 -4.738 -21.695 1.00 96.19 68 LEU A O 1
ATOM 580 N N . LYS A 1 69 ? 16.226 -5.464 -22.931 1.00 94.12 69 LYS A N 1
ATOM 581 C CA . LYS A 1 69 ? 15.777 -6.870 -22.975 1.00 94.12 69 LYS A CA 1
ATOM 582 C C . LYS A 1 69 ? 15.576 -7.446 -21.571 1.00 94.12 69 LYS A C 1
ATOM 584 O O . LYS A 1 69 ? 14.545 -8.076 -21.329 1.00 94.12 69 LYS A O 1
ATOM 589 N N . GLY A 1 70 ? 16.482 -7.141 -20.638 1.00 90.94 70 GLY A N 1
ATOM 590 C CA . GLY A 1 70 ? 16.410 -7.568 -19.236 1.00 90.94 70 GLY A CA 1
ATOM 591 C C . GLY A 1 70 ? 15.403 -6.815 -18.353 1.00 90.94 70 GLY A C 1
ATOM 592 O O . GLY A 1 70 ? 15.186 -7.211 -17.204 1.00 90.94 70 GLY A O 1
ATOM 593 N N . TRP A 1 71 ? 14.787 -5.731 -18.835 1.00 93.94 71 TRP A N 1
ATOM 594 C CA . TRP A 1 71 ? 13.794 -4.981 -18.061 1.00 93.94 71 TRP A CA 1
ATOM 595 C C . TRP A 1 71 ? 12.453 -5.711 -17.967 1.00 93.94 71 TRP A C 1
ATOM 597 O O . TRP A 1 71 ? 12.005 -6.386 -18.897 1.00 93.94 71 TRP A O 1
ATOM 607 N N . SER A 1 72 ? 11.780 -5.530 -16.828 1.00 91.69 72 SER A N 1
ATOM 608 C CA . SER A 1 72 ? 10.400 -5.979 -16.650 1.00 91.69 72 SER A CA 1
ATOM 609 C C . SER A 1 72 ? 9.464 -5.239 -17.609 1.00 91.69 72 SER A C 1
ATOM 611 O O . SER A 1 72 ? 9.745 -4.118 -18.041 1.00 91.69 72 SER A O 1
ATOM 613 N N . ARG A 1 73 ? 8.307 -5.841 -17.902 1.00 91.06 73 ARG A N 1
ATOM 614 C CA . ARG A 1 73 ? 7.277 -5.228 -18.753 1.00 91.06 73 ARG A CA 1
ATOM 615 C C . ARG A 1 73 ? 6.842 -3.849 -18.243 1.00 91.06 73 ARG A C 1
ATOM 617 O O . ARG A 1 73 ? 6.790 -2.916 -19.030 1.00 91.06 73 ARG A O 1
ATOM 624 N N . LYS A 1 74 ? 6.635 -3.700 -16.926 1.00 91.25 74 LYS A N 1
ATOM 625 C CA . LYS A 1 74 ? 6.290 -2.411 -16.293 1.00 91.25 74 LYS A CA 1
ATOM 626 C C . LYS A 1 74 ? 7.335 -1.328 -16.572 1.00 91.25 74 LYS A C 1
ATOM 628 O O . LYS A 1 74 ? 6.977 -0.204 -16.892 1.00 91.25 74 LYS A O 1
ATOM 633 N N . LYS A 1 75 ? 8.625 -1.671 -16.491 1.00 92.94 75 LYS A N 1
ATOM 634 C CA . LYS A 1 75 ? 9.715 -0.715 -16.718 1.00 92.94 75 LYS A CA 1
ATOM 635 C C . LYS A 1 75 ? 9.857 -0.330 -18.198 1.00 92.94 75 LYS A C 1
ATOM 637 O O . LYS A 1 75 ? 10.159 0.818 -18.493 1.00 92.94 75 LYS A O 1
ATOM 642 N N . LYS A 1 76 ? 9.596 -1.265 -19.122 1.00 95.00 76 LYS A N 1
ATOM 643 C CA . LYS A 1 76 ? 9.503 -0.977 -20.568 1.00 95.00 76 LYS A CA 1
ATOM 644 C C . LYS A 1 76 ? 8.329 -0.047 -20.874 1.00 95.00 76 LYS A C 1
ATOM 646 O O . LYS A 1 76 ? 8.501 0.914 -21.604 1.00 95.00 76 LYS A O 1
ATOM 651 N N . HIS A 1 77 ? 7.175 -0.299 -20.263 1.00 94.19 77 HIS A N 1
ATOM 652 C CA . HIS A 1 77 ? 5.987 0.532 -20.435 1.00 94.19 77 HIS A CA 1
ATOM 653 C C . HIS A 1 77 ? 6.198 1.966 -19.920 1.00 94.19 77 HIS A C 1
ATOM 655 O O . HIS A 1 77 ? 5.921 2.913 -20.643 1.00 94.19 77 HIS A O 1
ATOM 661 N N . ALA A 1 78 ? 6.791 2.127 -18.730 1.00 93.69 78 ALA A N 1
ATOM 662 C CA . ALA A 1 78 ? 7.159 3.443 -18.200 1.00 93.69 78 ALA A CA 1
ATOM 663 C C . ALA A 1 78 ? 8.114 4.207 -19.136 1.00 93.69 78 ALA A C 1
ATOM 665 O O . ALA A 1 78 ? 7.955 5.404 -19.335 1.00 93.69 78 ALA A O 1
ATOM 666 N N . LEU A 1 79 ? 9.080 3.515 -19.756 1.00 96.31 79 LEU A N 1
ATOM 667 C CA . LEU A 1 79 ? 9.968 4.129 -20.747 1.00 96.31 79 LEU A CA 1
ATOM 668 C C . LEU A 1 79 ? 9.206 4.614 -21.989 1.00 96.31 79 LEU A C 1
ATOM 670 O O . LEU A 1 79 ? 9.462 5.718 -22.453 1.00 96.31 79 LEU A O 1
ATOM 674 N N . ILE A 1 80 ? 8.291 3.794 -22.514 1.00 96.19 80 ILE A N 1
ATOM 675 C CA . ILE A 1 80 ? 7.475 4.116 -23.697 1.00 96.19 80 ILE A CA 1
ATOM 676 C C . ILE A 1 80 ? 6.592 5.345 -23.435 1.00 96.19 80 ILE A C 1
ATOM 678 O O . ILE A 1 80 ? 6.498 6.215 -24.293 1.00 96.19 80 ILE A O 1
ATOM 682 N N . ASN A 1 81 ? 6.007 5.451 -22.240 1.00 94.69 81 ASN A N 1
ATOM 683 C CA . ASN A 1 81 ? 5.136 6.571 -21.870 1.00 94.69 81 ASN A CA 1
ATOM 684 C C . ASN A 1 81 ? 5.897 7.845 -21.457 1.00 94.69 81 ASN A C 1
ATOM 686 O O . ASN A 1 81 ? 5.272 8.877 -21.238 1.00 94.69 81 ASN A O 1
ATOM 690 N N . GLY A 1 82 ? 7.229 7.791 -21.332 1.00 92.44 82 GLY A N 1
ATOM 691 C CA . GLY A 1 82 ? 8.035 8.920 -20.853 1.00 92.44 82 GLY A CA 1
ATOM 692 C C . GLY A 1 82 ? 8.023 9.119 -19.331 1.00 92.44 82 GLY A C 1
ATOM 693 O O . GLY A 1 82 ? 8.489 10.149 -18.848 1.00 92.44 82 GLY A O 1
ATOM 694 N N . ASP A 1 83 ? 7.562 8.133 -18.557 1.00 92.38 83 ASP A N 1
ATOM 695 C CA . ASP A 1 83 ? 7.518 8.151 -17.088 1.00 92.38 83 ASP A CA 1
ATOM 696 C C . ASP A 1 83 ? 8.907 7.857 -16.482 1.00 92.38 83 ASP A C 1
ATOM 698 O O . ASP A 1 83 ? 9.110 6.881 -15.746 1.00 92.38 83 ASP A O 1
ATOM 702 N N . TYR A 1 84 ? 9.911 8.669 -16.818 1.00 89.88 84 TYR A N 1
ATOM 703 C CA . TYR A 1 84 ? 11.310 8.415 -16.453 1.00 89.88 84 TYR A CA 1
ATOM 704 C C . TYR A 1 84 ? 11.528 8.319 -14.933 1.00 89.88 84 TYR A C 1
ATOM 706 O O . TYR A 1 84 ? 12.312 7.477 -14.481 1.00 89.88 84 TYR A O 1
ATOM 714 N N . ASP A 1 85 ? 10.762 9.077 -14.143 1.00 86.38 85 ASP A N 1
ATOM 715 C CA . ASP A 1 85 ? 10.800 9.070 -12.672 1.00 86.38 85 ASP A CA 1
ATOM 716 C C . ASP A 1 85 ? 10.404 7.717 -12.057 1.00 86.38 85 ASP A C 1
ATOM 718 O O . ASP A 1 85 ? 10.781 7.389 -10.927 1.00 86.38 85 ASP A O 1
ATOM 722 N N . MET A 1 86 ? 9.671 6.883 -12.801 1.00 86.56 86 MET A N 1
ATOM 723 C CA . MET A 1 86 ? 9.276 5.544 -12.359 1.00 86.56 86 MET A CA 1
ATOM 724 C C . MET A 1 86 ? 10.372 4.497 -12.588 1.00 86.56 86 MET A C 1
ATOM 726 O O . MET A 1 86 ? 10.372 3.443 -11.945 1.00 86.56 86 MET A O 1
ATOM 730 N N . LEU A 1 87 ? 11.337 4.745 -13.479 1.00 88.31 87 LEU A N 1
ATOM 731 C CA . LEU A 1 87 ? 12.345 3.748 -13.857 1.00 88.31 87 LEU A CA 1
ATOM 732 C C . LEU A 1 87 ? 13.240 3.287 -12.689 1.00 88.31 87 LEU A C 1
ATOM 734 O O . LEU A 1 87 ? 13.519 2.077 -12.624 1.00 88.31 87 LEU A O 1
ATOM 738 N N . PRO A 1 88 ? 13.691 4.166 -11.767 1.00 85.19 88 PRO A N 1
ATOM 739 C CA . PRO A 1 88 ? 14.426 3.744 -10.575 1.00 85.19 88 PRO A CA 1
ATOM 740 C C . PRO A 1 88 ? 13.554 2.911 -9.626 1.00 85.19 88 PRO A C 1
ATOM 742 O O . PRO A 1 88 ? 13.979 1.833 -9.193 1.00 85.19 88 PRO A O 1
ATOM 745 N N . LYS A 1 89 ? 12.309 3.357 -9.395 1.00 82.94 89 LYS A N 1
ATOM 746 C CA . LYS A 1 89 ? 11.320 2.723 -8.502 1.00 82.94 89 LYS A CA 1
ATOM 747 C C . LYS A 1 89 ? 10.944 1.308 -8.957 1.00 82.94 89 LYS A C 1
ATOM 749 O O . LYS A 1 89 ? 10.732 0.410 -8.152 1.00 82.94 89 LYS A O 1
ATOM 754 N N . LEU A 1 90 ? 10.924 1.074 -10.271 1.00 84.69 90 LEU A N 1
ATOM 755 C CA . LEU A 1 90 ? 10.606 -0.226 -10.877 1.00 84.69 90 LEU A CA 1
ATOM 756 C C . LEU A 1 90 ? 11.807 -1.189 -10.966 1.00 84.69 90 LEU A C 1
ATOM 758 O O . LEU A 1 90 ? 11.691 -2.275 -11.547 1.00 84.69 90 LEU A O 1
ATOM 762 N N . SER A 1 91 ? 12.980 -0.818 -10.445 1.00 85.50 91 SER A N 1
ATOM 763 C CA . SER A 1 91 ? 14.145 -1.708 -10.423 1.00 85.50 91 SER A CA 1
ATOM 764 C C . SER A 1 91 ? 13.975 -2.843 -9.404 1.00 85.50 91 SER A C 1
ATOM 766 O O . SER A 1 91 ? 13.404 -2.659 -8.333 1.00 85.50 91 SER A O 1
ATOM 768 N N . LYS A 1 92 ? 14.508 -4.039 -9.704 1.00 77.06 92 LYS A N 1
ATOM 769 C CA . LYS A 1 92 ? 14.422 -5.200 -8.794 1.00 77.06 92 LYS A CA 1
ATOM 770 C C . LYS A 1 92 ? 15.007 -4.904 -7.407 1.00 77.06 92 LYS A C 1
ATOM 772 O O . LYS A 1 92 ? 14.461 -5.374 -6.416 1.00 77.06 92 LYS A O 1
ATOM 777 N N . ASN A 1 93 ? 16.093 -4.131 -7.345 1.00 77.75 93 ASN A N 1
ATOM 778 C CA . ASN A 1 93 ? 16.725 -3.753 -6.082 1.00 77.75 93 ASN A CA 1
ATOM 779 C C . ASN A 1 93 ? 15.848 -2.782 -5.286 1.00 77.75 93 ASN A C 1
ATOM 781 O O . ASN A 1 93 ? 15.636 -3.024 -4.105 1.00 77.75 93 ASN A O 1
ATOM 785 N N . SER A 1 94 ? 15.275 -1.757 -5.928 1.00 74.25 94 SER A N 1
ATOM 786 C CA . SER A 1 94 ? 14.349 -0.830 -5.263 1.00 74.25 94 SER A CA 1
ATOM 787 C C . SER A 1 94 ? 13.110 -1.552 -4.725 1.00 74.25 94 SER A C 1
ATOM 789 O O . SER A 1 94 ? 12.739 -1.340 -3.578 1.00 74.25 94 SER A O 1
ATOM 791 N N . LEU A 1 95 ? 12.536 -2.490 -5.488 1.00 71.69 95 LEU A N 1
ATOM 792 C CA . LEU A 1 95 ? 11.398 -3.294 -5.027 1.00 71.69 95 LEU A CA 1
ATOM 793 C C . LEU A 1 95 ? 11.752 -4.202 -3.837 1.00 71.69 95 LEU A C 1
ATOM 795 O O . LEU A 1 95 ? 10.968 -4.313 -2.898 1.00 71.69 95 LEU A O 1
ATOM 799 N N . ARG A 1 96 ? 12.931 -4.843 -3.847 1.00 73.31 96 ARG A N 1
ATOM 800 C CA . ARG A 1 96 ? 13.415 -5.642 -2.704 1.00 73.31 96 ARG A CA 1
ATOM 801 C C . ARG A 1 96 ? 13.661 -4.780 -1.470 1.00 73.31 96 ARG A C 1
ATOM 803 O O . ARG A 1 96 ? 13.349 -5.213 -0.362 1.00 73.31 96 ARG A O 1
ATOM 810 N N . GLN A 1 97 ? 14.206 -3.582 -1.666 1.00 76.12 97 GLN A N 1
ATOM 811 C CA . GLN A 1 97 ? 14.429 -2.619 -0.598 1.00 76.12 97 GLN A CA 1
ATOM 812 C C . GLN A 1 97 ? 13.094 -2.185 0.013 1.00 76.12 97 GLN A C 1
ATOM 814 O O . GLN A 1 97 ? 12.890 -2.406 1.199 1.00 76.12 97 GLN A O 1
ATOM 819 N N . ALA A 1 98 ? 12.136 -1.746 -0.809 1.00 72.44 98 ALA A N 1
ATOM 820 C CA . ALA A 1 98 ? 10.794 -1.380 -0.358 1.00 72.44 98 ALA A CA 1
ATOM 821 C C . ALA A 1 98 ? 10.099 -2.527 0.398 1.00 72.44 98 ALA A C 1
ATOM 823 O O . ALA A 1 98 ? 9.526 -2.323 1.461 1.00 72.44 98 ALA A O 1
ATOM 824 N N . GLN A 1 99 ? 10.204 -3.768 -0.088 1.00 74.38 99 GLN A N 1
ATOM 825 C CA . GLN A 1 99 ? 9.646 -4.925 0.619 1.00 74.38 99 GLN A CA 1
ATOM 826 C C . GLN A 1 99 ? 10.333 -5.187 1.972 1.00 74.38 99 GLN A C 1
ATOM 828 O O . GLN A 1 99 ? 9.684 -5.618 2.927 1.00 74.38 99 GLN A O 1
ATOM 833 N N . THR A 1 100 ? 11.641 -4.944 2.058 1.00 75.56 100 THR A N 1
ATOM 834 C CA . THR A 1 100 ? 12.401 -5.031 3.313 1.00 75.56 100 THR A CA 1
ATOM 835 C C . THR A 1 100 ? 11.976 -3.927 4.277 1.00 75.56 100 THR A C 1
ATOM 837 O O . THR A 1 100 ? 11.799 -4.197 5.464 1.00 75.56 100 THR A O 1
ATOM 840 N N . ASP A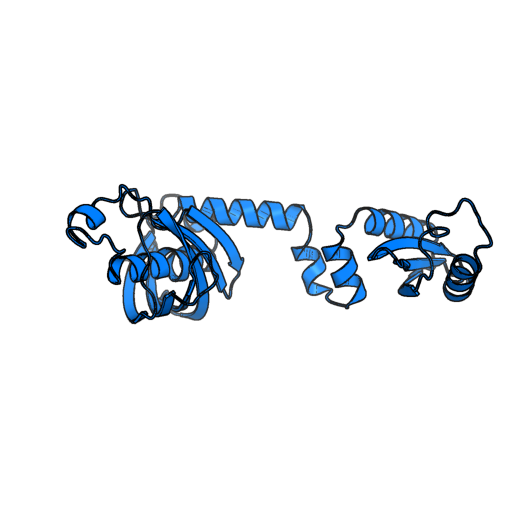 1 101 ? 11.753 -2.718 3.771 1.00 79.25 101 ASP A N 1
ATOM 841 C CA . ASP A 1 101 ? 11.325 -1.569 4.564 1.00 79.25 101 ASP A CA 1
ATOM 842 C C . ASP A 1 101 ? 9.903 -1.776 5.100 1.00 79.25 101 ASP A C 1
ATOM 844 O O . ASP A 1 101 ? 9.680 -1.615 6.296 1.00 79.25 101 ASP A O 1
ATOM 848 N N . ASN A 1 102 ? 8.980 -2.291 4.282 1.00 87.50 102 ASN A N 1
ATOM 849 C CA . ASN A 1 102 ? 7.627 -2.666 4.712 1.00 87.50 102 ASN A CA 1
ATOM 850 C C . ASN A 1 102 ? 7.643 -3.670 5.872 1.00 87.50 102 ASN A C 1
ATOM 852 O O . ASN A 1 102 ? 6.921 -3.500 6.854 1.00 87.50 102 ASN A O 1
ATOM 856 N N . LYS A 1 103 ? 8.471 -4.719 5.776 1.00 88.12 103 LYS A N 1
ATOM 857 C CA . LYS A 1 103 ? 8.615 -5.705 6.858 1.00 88.12 103 LYS A CA 1
ATOM 858 C C . LYS A 1 103 ? 9.226 -5.080 8.105 1.00 88.12 103 LYS A C 1
ATOM 860 O O . LYS A 1 103 ? 8.756 -5.347 9.205 1.00 88.12 103 LYS A O 1
ATOM 865 N N . TRP A 1 104 ? 10.252 -4.251 7.936 1.00 89.00 104 TRP A N 1
ATOM 866 C CA . TRP A 1 104 ? 10.894 -3.558 9.046 1.00 89.00 104 TRP A CA 1
ATOM 867 C C . TRP A 1 104 ? 9.907 -2.652 9.800 1.00 89.00 104 TRP A C 1
ATOM 869 O O . TRP A 1 104 ? 9.869 -2.719 11.026 1.00 89.00 104 TRP A O 1
ATOM 879 N N . ILE A 1 105 ? 9.050 -1.896 9.105 1.00 91.12 105 ILE A N 1
ATOM 880 C CA . ILE A 1 105 ? 8.026 -1.046 9.742 1.00 91.12 105 ILE A CA 1
ATOM 881 C C . ILE A 1 105 ? 7.117 -1.867 10.656 1.00 91.12 105 ILE A C 1
ATOM 883 O O . ILE A 1 105 ? 6.901 -1.480 11.802 1.00 91.12 105 ILE A O 1
ATOM 887 N N . ILE A 1 106 ? 6.639 -3.024 10.188 1.00 92.31 106 ILE A N 1
ATOM 888 C CA . ILE A 1 106 ? 5.785 -3.909 10.993 1.00 92.31 106 ILE A CA 1
ATOM 889 C C . ILE A 1 106 ? 6.516 -4.353 12.270 1.00 92.31 106 ILE A C 1
ATOM 891 O O . ILE A 1 106 ? 5.918 -4.346 13.340 1.00 92.31 106 ILE A O 1
ATOM 895 N N . THR A 1 107 ? 7.824 -4.640 12.209 1.00 89.75 107 THR A N 1
ATOM 896 C CA . THR A 1 107 ? 8.614 -4.985 13.413 1.00 89.75 107 THR A CA 1
ATOM 897 C C . THR A 1 107 ? 8.814 -3.831 14.401 1.00 89.75 107 THR A C 1
ATOM 899 O O . THR A 1 107 ? 9.255 -4.064 15.524 1.00 89.75 107 THR A O 1
ATOM 902 N N . LYS A 1 108 ? 8.527 -2.588 13.996 1.00 89.88 108 LYS A N 1
ATOM 903 C CA . LYS A 1 108 ? 8.636 -1.386 14.837 1.00 89.88 108 LYS A CA 1
ATOM 904 C C . LYS A 1 108 ? 7.294 -0.907 15.387 1.00 89.88 108 LYS A C 1
ATOM 906 O O . LYS A 1 108 ? 7.274 0.028 16.185 1.00 89.88 108 LYS A O 1
ATOM 911 N N . LEU A 1 109 ? 6.187 -1.535 14.992 1.00 92.12 109 LEU A N 1
ATOM 912 C CA . LEU A 1 109 ? 4.884 -1.268 15.588 1.00 92.12 109 LEU A CA 1
ATOM 913 C C . LEU A 1 109 ? 4.931 -1.586 17.095 1.00 92.12 109 LEU A C 1
ATOM 915 O O . LEU A 1 109 ? 5.384 -2.668 17.466 1.00 92.12 109 LEU A O 1
ATOM 919 N N . PRO A 1 110 ? 4.442 -0.700 17.982 1.00 90.75 110 PRO A N 1
ATOM 920 C CA . PRO A 1 110 ? 4.473 -0.919 19.433 1.00 90.75 110 PRO A CA 1
ATOM 921 C C . PRO A 1 110 ? 3.359 -1.865 19.924 1.00 90.75 110 PRO A C 1
ATOM 923 O O . PRO A 1 110 ? 3.025 -1.868 21.107 1.00 90.75 110 PRO A O 1
ATOM 926 N N . TYR A 1 111 ? 2.741 -2.626 19.019 1.00 93.62 111 TYR A N 1
ATOM 927 C CA . TYR A 1 111 ? 1.581 -3.468 19.290 1.00 93.62 111 TYR A CA 1
ATOM 928 C C . TYR A 1 111 ? 1.966 -4.941 19.233 1.00 93.62 111 TYR A C 1
ATOM 930 O O . TYR A 1 111 ? 2.809 -5.356 18.439 1.00 93.62 111 TYR A O 1
ATOM 938 N N . SER A 1 112 ? 1.291 -5.750 20.037 1.00 94.31 112 SER A N 1
ATOM 939 C CA . SER A 1 112 ? 1.391 -7.205 20.012 1.00 94.31 112 SER A CA 1
ATOM 940 C C . SER A 1 112 ? -0.001 -7.823 19.948 1.00 94.31 112 SER A C 1
ATOM 942 O O . SER A 1 112 ? -1.015 -7.153 20.164 1.00 94.31 112 SER A O 1
ATOM 944 N N . HIS A 1 113 ? -0.074 -9.115 19.633 1.00 92.75 113 HIS A N 1
ATOM 945 C CA . HIS A 1 113 ? -1.336 -9.839 19.724 1.00 92.75 113 HIS A CA 1
ATOM 946 C C . HIS A 1 113 ? -1.898 -9.794 21.158 1.00 92.75 113 HIS A C 1
ATOM 948 O O . HIS A 1 113 ? -1.128 -9.926 22.111 1.00 92.75 113 HIS A O 1
ATOM 954 N N . PRO A 1 114 ? -3.228 -9.641 21.318 1.00 93.88 114 PRO A N 1
ATOM 955 C CA . PRO A 1 114 ? -4.260 -9.672 20.271 1.00 93.88 114 PRO A CA 1
ATOM 956 C C . PRO A 1 114 ? -4.619 -8.304 19.648 1.00 93.88 114 PRO A C 1
ATOM 958 O O . PRO A 1 114 ? -5.627 -8.216 18.955 1.00 93.88 114 PRO A O 1
ATOM 961 N N . PHE A 1 115 ? -3.832 -7.245 19.867 1.00 95.69 115 PHE A N 1
ATOM 962 C CA . PHE A 1 115 ? -4.157 -5.868 19.453 1.00 95.69 115 PHE A CA 1
ATOM 963 C C . PHE A 1 115 ? -3.314 -5.336 18.279 1.00 95.69 115 PHE A C 1
ATOM 965 O O . PHE A 1 115 ? -3.321 -4.142 17.991 1.00 95.69 115 PHE A O 1
ATOM 972 N N . LEU A 1 116 ? -2.570 -6.212 17.602 1.00 97.06 116 LEU A N 1
ATOM 973 C CA . LEU A 1 116 ? -1.875 -5.907 16.353 1.00 97.06 116 LEU A CA 1
ATOM 974 C C . LEU A 1 116 ? -2.814 -6.176 15.166 1.00 97.06 116 LEU A C 1
ATOM 976 O O . LEU A 1 116 ? -3.163 -7.328 14.901 1.00 97.06 116 LEU A O 1
ATOM 980 N N . PHE A 1 117 ? -3.191 -5.115 14.450 1.00 98.31 117 PHE A N 1
ATOM 981 C CA . PHE A 1 117 ? -4.148 -5.116 13.337 1.00 98.31 117 PHE A CA 1
ATOM 982 C C . PHE A 1 117 ? -3.488 -4.774 11.988 1.00 98.31 117 PHE A C 1
ATOM 984 O O . PHE A 1 117 ? -4.052 -4.039 11.173 1.00 98.31 117 PHE A O 1
ATOM 991 N N . VAL A 1 118 ? -2.272 -5.287 11.764 1.00 98.12 118 VAL A N 1
ATOM 992 C CA . VAL A 1 118 ? -1.488 -5.105 10.532 1.00 98.12 118 VAL A CA 1
ATOM 993 C C . VAL A 1 118 ? -0.839 -6.433 10.145 1.00 98.12 118 VAL A C 1
ATOM 995 O O . VAL A 1 118 ? 0.116 -6.855 10.793 1.00 98.12 118 VAL A O 1
ATOM 998 N N . ASP A 1 119 ? -1.313 -7.071 9.073 1.00 97.06 119 ASP A N 1
ATOM 999 C CA . ASP A 1 119 ? -0.695 -8.305 8.560 1.00 97.06 119 ASP A CA 1
ATOM 1000 C C . ASP A 1 119 ? 0.396 -7.995 7.531 1.00 97.06 119 ASP A C 1
ATOM 1002 O O . ASP A 1 119 ? 1.471 -8.599 7.525 1.00 97.06 119 ASP A O 1
ATOM 1006 N N . ALA A 1 120 ? 0.122 -7.047 6.631 1.00 96.25 120 ALA A N 1
ATOM 1007 C CA . ALA A 1 120 ? 1.042 -6.671 5.567 1.00 96.25 120 ALA A CA 1
ATOM 1008 C C . ALA A 1 120 ? 0.867 -5.211 5.141 1.00 96.25 120 ALA A C 1
ATOM 1010 O O . ALA A 1 120 ? -0.246 -4.688 5.109 1.00 96.25 120 ALA A O 1
ATOM 1011 N N . LEU A 1 121 ? 1.974 -4.591 4.724 1.00 97.25 121 LEU A N 1
ATOM 1012 C CA . LEU A 1 121 ? 1.987 -3.324 3.994 1.00 97.25 121 LEU A CA 1
ATOM 1013 C C . LEU A 1 121 ? 2.246 -3.612 2.511 1.00 97.25 121 LEU A C 1
ATOM 1015 O O . LEU A 1 121 ? 3.284 -4.171 2.142 1.00 97.25 121 LEU A O 1
ATOM 1019 N N . ASN A 1 122 ? 1.288 -3.248 1.664 1.00 92.69 122 ASN A N 1
ATOM 1020 C CA . ASN A 1 122 ? 1.322 -3.458 0.218 1.00 92.69 122 ASN A CA 1
ATOM 1021 C C . ASN A 1 122 ? 2.054 -2.319 -0.501 1.00 92.69 122 ASN A C 1
ATOM 1023 O O . ASN A 1 122 ? 2.724 -2.549 -1.508 1.00 92.69 122 ASN A O 1
ATOM 1027 N N . HIS A 1 123 ? 1.942 -1.106 0.034 1.00 92.50 123 HIS A N 1
ATOM 1028 C CA . HIS A 1 123 ? 2.560 0.101 -0.496 1.00 92.50 123 HIS A CA 1
ATOM 1029 C C . HIS A 1 123 ? 2.832 1.081 0.642 1.00 92.50 123 HIS A C 1
ATOM 1031 O O . HIS A 1 123 ? 1.990 1.237 1.524 1.00 92.50 123 HIS A O 1
ATOM 1037 N N . ILE A 1 124 ? 3.967 1.771 0.600 1.00 94.25 124 ILE A N 1
ATOM 1038 C CA . ILE A 1 124 ? 4.232 2.924 1.455 1.00 94.25 124 ILE A CA 1
ATOM 1039 C C . ILE A 1 124 ? 5.200 3.870 0.751 1.00 94.25 124 ILE A C 1
ATOM 1041 O O . ILE A 1 124 ? 6.158 3.427 0.117 1.00 94.25 124 ILE A O 1
ATOM 1045 N N . ASP A 1 125 ? 4.922 5.161 0.849 1.00 91.50 125 ASP A N 1
ATOM 1046 C CA . ASP A 1 125 ? 5.793 6.240 0.405 1.00 91.50 125 ASP A CA 1
ATOM 1047 C C . ASP A 1 125 ? 5.618 7.456 1.325 1.00 91.50 125 ASP A C 1
ATOM 1049 O O . ASP A 1 125 ? 4.921 7.407 2.341 1.00 91.50 125 ASP A O 1
ATOM 1053 N N . GLU A 1 126 ? 6.247 8.579 0.989 1.00 91.00 126 GLU A N 1
ATOM 1054 C CA . GLU A 1 126 ? 6.167 9.793 1.794 1.00 91.00 126 GLU A CA 1
ATOM 1055 C C . GLU A 1 126 ? 4.757 10.399 1.871 1.00 91.00 126 GLU A C 1
ATOM 1057 O O . GLU A 1 126 ? 4.514 11.264 2.713 1.00 91.00 126 GLU A O 1
ATOM 1062 N N . ASN A 1 127 ? 3.816 9.976 1.027 1.00 95.44 127 ASN A N 1
ATOM 1063 C CA . ASN A 1 127 ? 2.487 10.570 0.913 1.00 95.44 127 ASN A CA 1
ATOM 1064 C C . ASN A 1 127 ? 1.356 9.616 1.301 1.00 95.44 127 ASN A C 1
ATOM 1066 O O . ASN A 1 127 ? 0.243 10.076 1.570 1.00 95.44 127 ASN A O 1
ATOM 1070 N N . SER A 1 128 ? 1.591 8.310 1.322 1.00 97.38 128 SER A N 1
ATOM 1071 C CA . SER A 1 128 ? 0.527 7.323 1.439 1.00 97.38 128 SER A CA 1
ATOM 1072 C C . SER A 1 128 ? 1.011 5.964 1.925 1.00 97.38 128 SER A C 1
ATOM 1074 O O . SER A 1 128 ? 2.176 5.601 1.799 1.00 97.38 128 SER A O 1
ATOM 1076 N N . VAL A 1 129 ? 0.073 5.185 2.455 1.00 98.06 129 VAL A N 1
ATOM 1077 C CA . VAL A 1 129 ? 0.285 3.786 2.832 1.00 98.06 129 VAL A CA 1
ATOM 1078 C C . VAL A 1 129 ? -0.953 2.964 2.491 1.00 98.06 129 VAL A C 1
ATOM 1080 O O . VAL A 1 129 ? -2.087 3.430 2.626 1.00 98.06 129 VAL A O 1
ATOM 1083 N N . GLU A 1 130 ? -0.727 1.736 2.045 1.00 98.50 130 GLU A N 1
ATOM 1084 C CA . GLU A 1 130 ? -1.740 0.702 1.883 1.00 98.50 130 GLU A CA 1
ATOM 1085 C C . GLU A 1 130 ? -1.305 -0.550 2.642 1.00 98.50 130 GLU A C 1
ATOM 1087 O O . GLU A 1 130 ? -0.163 -1.001 2.514 1.00 98.50 130 GLU A O 1
ATOM 1092 N N . GLY A 1 131 ? -2.226 -1.127 3.404 1.00 98.38 131 GLY A N 1
ATOM 1093 C CA . GLY A 1 131 ? -2.003 -2.371 4.126 1.00 98.38 131 GLY A CA 1
ATOM 1094 C C . GLY A 1 131 ? -3.269 -3.198 4.267 1.00 98.38 131 GLY A C 1
ATOM 1095 O O . GLY A 1 131 ? -4.371 -2.760 3.924 1.00 98.38 131 GLY A O 1
ATOM 1096 N N . THR A 1 132 ? -3.103 -4.410 4.777 1.00 98.50 132 THR A N 1
ATOM 1097 C CA . THR A 1 132 ? -4.181 -5.389 4.939 1.00 98.50 132 THR A CA 1
ATOM 1098 C C . THR A 1 132 ? -4.158 -6.025 6.319 1.00 98.50 132 THR A C 1
ATOM 1100 O O . THR A 1 132 ? -3.112 -6.093 6.970 1.00 98.50 132 THR A O 1
ATOM 1103 N N . TYR A 1 133 ? -5.331 -6.485 6.749 1.00 98.69 133 TYR A N 1
ATOM 1104 C CA . TYR A 1 133 ? -5.501 -7.254 7.974 1.00 98.69 133 TYR A CA 1
ATOM 1105 C C . TYR A 1 133 ? -6.669 -8.237 7.849 1.00 98.69 133 TYR A C 1
ATOM 1107 O O . TYR A 1 133 ? -7.723 -7.882 7.310 1.00 98.69 133 TYR A O 1
ATOM 1115 N N . ASN A 1 134 ? -6.492 -9.460 8.343 1.00 98.44 134 ASN A N 1
ATOM 1116 C CA . ASN A 1 134 ? -7.537 -10.466 8.468 1.00 98.44 134 ASN A CA 1
ATOM 1117 C C . ASN A 1 134 ? -8.140 -10.462 9.876 1.00 98.44 134 ASN A C 1
ATOM 1119 O O . ASN A 1 134 ? -7.476 -10.770 10.865 1.00 98.44 134 ASN A O 1
ATOM 1123 N N . PHE A 1 135 ? -9.442 -10.202 9.960 1.00 98.19 135 PHE A N 1
ATOM 1124 C CA . PHE A 1 135 ? -10.182 -10.329 11.205 1.00 98.19 135 PHE A CA 1
ATOM 1125 C C . PHE A 1 135 ? -10.481 -11.797 11.502 1.00 98.19 135 PHE A C 1
ATOM 1127 O O . PHE A 1 135 ? -11.538 -12.313 11.150 1.00 98.19 135 PHE A O 1
ATOM 1134 N N . ASN A 1 136 ? -9.542 -12.490 12.148 1.00 97.25 136 ASN A N 1
ATOM 1135 C CA . ASN A 1 136 ? -9.691 -13.908 12.466 1.00 97.25 136 ASN A CA 1
ATOM 1136 C C . ASN A 1 136 ? -10.975 -14.172 13.271 1.00 97.25 136 ASN A C 1
ATOM 1138 O O . ASN A 1 136 ? -11.250 -13.510 14.269 1.00 97.25 136 ASN A O 1
ATOM 1142 N N . LYS A 1 137 ? -11.734 -15.197 12.878 1.00 97.06 137 LYS A N 1
ATOM 1143 C CA . LYS A 1 137 ? -13.009 -15.553 13.514 1.00 97.06 137 LYS A CA 1
ATOM 1144 C C . LYS A 1 137 ? -12.935 -15.890 15.010 1.00 97.06 137 LYS A C 1
ATOM 1146 O O . LYS A 1 137 ? -13.966 -15.896 15.668 1.00 97.06 137 LYS A O 1
ATOM 1151 N N . ASN A 1 138 ? -11.740 -16.171 15.527 1.00 96.31 138 ASN A N 1
ATOM 1152 C CA . ASN A 1 138 ? -11.494 -16.526 16.923 1.00 96.31 138 ASN A CA 1
ATOM 1153 C C . ASN A 1 138 ? -11.103 -15.318 17.801 1.00 96.31 138 ASN A C 1
ATOM 1155 O O . ASN A 1 138 ? -10.689 -15.516 18.941 1.00 96.31 138 ASN A O 1
ATOM 1159 N N . LEU A 1 139 ? -11.159 -14.082 17.287 1.00 96.12 139 LEU A N 1
ATOM 1160 C CA . LEU A 1 139 ? -10.862 -12.888 18.086 1.00 96.12 139 LEU A CA 1
ATOM 1161 C C . LEU A 1 139 ? -11.888 -12.718 19.216 1.00 96.12 139 LEU A C 1
ATOM 1163 O O . LEU A 1 139 ? -13.094 -12.801 18.989 1.00 96.12 139 LEU A O 1
ATOM 1167 N N . ASP A 1 140 ? -11.397 -12.441 20.426 1.00 96.38 140 ASP A N 1
ATOM 1168 C CA . ASP A 1 140 ? -12.193 -12.490 21.660 1.00 96.38 140 ASP A CA 1
ATOM 1169 C C . ASP A 1 140 ? -13.414 -11.558 21.649 1.00 96.38 140 ASP A C 1
ATOM 1171 O O . ASP A 1 140 ? -14.490 -11.922 22.120 1.00 96.38 140 ASP A O 1
ATOM 1175 N N . PHE A 1 141 ? -13.307 -10.386 21.015 1.00 96.44 141 PHE A N 1
ATOM 1176 C CA . PHE A 1 141 ? -14.425 -9.444 20.944 1.00 96.44 141 PHE A CA 1
ATOM 1177 C C . PHE A 1 141 ? -15.659 -10.011 20.217 1.00 96.44 141 PHE A C 1
ATOM 1179 O O . PHE A 1 141 ? -16.769 -9.541 20.470 1.00 96.44 141 PHE A O 1
ATOM 1186 N N . TYR A 1 142 ? -15.524 -11.045 19.377 1.00 97.56 142 TYR A N 1
ATOM 1187 C CA . TYR A 1 142 ? -16.677 -11.701 18.750 1.00 97.56 142 TYR A CA 1
ATOM 1188 C C . TYR A 1 142 ? -17.528 -12.512 19.729 1.00 97.56 142 TYR A C 1
ATOM 1190 O O . TYR A 1 142 ? -18.707 -12.732 19.454 1.00 97.56 142 TYR A O 1
ATOM 1198 N N . ASN A 1 143 ? -16.983 -12.896 20.887 1.00 95.50 143 ASN A N 1
ATOM 1199 C CA . ASN A 1 143 ? -17.751 -13.556 21.944 1.00 95.50 143 ASN A CA 1
ATOM 1200 C C . ASN A 1 143 ? -18.852 -12.633 22.498 1.00 95.50 143 ASN A C 1
ATOM 1202 O O . ASN A 1 143 ? -19.909 -13.105 22.919 1.00 95.50 143 ASN A O 1
ATOM 1206 N N . GLY A 1 144 ? -18.610 -11.316 22.479 1.00 96.00 144 GLY A N 1
ATOM 1207 C CA . GLY A 1 144 ? -19.518 -10.297 23.013 1.00 96.00 144 GLY A CA 1
ATOM 1208 C C . GLY A 1 144 ? -20.171 -9.383 21.973 1.00 96.00 144 GLY A C 1
ATOM 1209 O O . GLY A 1 144 ? -21.176 -8.749 22.286 1.00 96.00 144 GLY A O 1
ATOM 1210 N N . HIS A 1 145 ? -19.647 -9.306 20.748 1.00 97.06 145 HIS A N 1
ATOM 1211 C CA . HIS A 1 145 ? -20.082 -8.334 19.742 1.00 97.06 145 HIS A CA 1
ATOM 1212 C C . HIS A 1 145 ? -20.439 -9.032 18.418 1.00 97.06 145 HIS A C 1
ATOM 1214 O O . HIS A 1 145 ? -19.626 -9.097 17.502 1.00 97.06 145 HIS A O 1
ATOM 1220 N N . PHE A 1 146 ? -21.637 -9.608 18.274 1.00 94.44 146 PHE A N 1
ATOM 1221 C CA . PHE A 1 146 ? -22.739 -9.712 19.241 1.00 94.44 146 PHE A CA 1
ATOM 1222 C C . PHE A 1 146 ? -23.197 -11.164 19.406 1.00 94.44 146 PHE A C 1
ATOM 1224 O O . PHE A 1 146 ? -22.954 -12.012 18.545 1.00 94.44 146 PHE A O 1
ATOM 1231 N N . LYS A 1 147 ? -23.922 -11.462 20.491 1.00 93.75 147 LYS A N 1
ATOM 1232 C CA . LYS A 1 147 ? -24.467 -12.806 20.733 1.00 93.75 147 LYS A CA 1
ATOM 1233 C C . LYS A 1 147 ? -25.337 -13.263 19.552 1.00 93.75 147 LYS A C 1
ATOM 1235 O O . LYS A 1 147 ? -26.357 -12.649 19.260 1.00 93.75 147 LYS A O 1
ATOM 1240 N N . GLY A 1 148 ? -24.931 -14.350 18.892 1.00 94.44 148 GLY A N 1
ATOM 1241 C CA . GLY A 1 148 ? -25.622 -14.915 17.724 1.00 94.44 148 GLY A CA 1
ATOM 1242 C C . GLY A 1 148 ? -25.419 -14.149 16.409 1.00 94.44 148 GLY A C 1
ATOM 1243 O O . GLY A 1 148 ? -25.861 -14.625 15.368 1.00 94.44 148 GLY A O 1
ATOM 1244 N N . PHE A 1 149 ? -24.735 -13.002 16.435 1.00 96.38 149 PHE A N 1
ATOM 1245 C CA . PHE A 1 149 ? -24.458 -12.181 15.256 1.00 96.38 149 PHE A CA 1
ATOM 1246 C C . PHE A 1 149 ? -23.108 -11.452 15.408 1.00 96.38 149 PHE A C 1
ATOM 1248 O O . PHE A 1 149 ? -23.067 -10.257 15.715 1.00 96.38 149 PHE A O 1
ATOM 1255 N N . PRO A 1 150 ? -21.979 -12.169 15.273 1.00 97.81 150 PRO A N 1
ATOM 1256 C CA . PRO A 1 150 ? -20.652 -11.593 15.459 1.00 97.81 150 PRO A CA 1
ATOM 1257 C C . PRO A 1 150 ? -20.309 -10.600 14.339 1.00 97.81 150 PRO A C 1
ATOM 1259 O O . PRO A 1 150 ? -20.422 -10.918 13.157 1.00 97.81 150 PRO A O 1
ATOM 1262 N N . VAL A 1 151 ? -19.864 -9.402 14.713 1.00 98.06 151 VAL A N 1
ATOM 1263 C CA . VAL A 1 151 ? -19.496 -8.290 13.822 1.00 98.06 151 VAL A CA 1
ATOM 1264 C C . VAL A 1 151 ? -18.261 -7.604 14.394 1.00 98.06 151 VAL A C 1
ATOM 1266 O O . VAL A 1 151 ? -18.126 -7.493 15.607 1.00 98.06 151 VAL A O 1
ATOM 1269 N N . THR A 1 152 ? -17.336 -7.127 13.567 1.00 98.38 152 THR A N 1
ATOM 1270 C CA . THR A 1 152 ? -16.172 -6.389 14.075 1.00 98.38 152 THR A CA 1
ATOM 1271 C C . THR A 1 152 ? -16.620 -5.030 14.630 1.00 98.38 152 THR A C 1
ATOM 1273 O O . THR A 1 152 ? -17.273 -4.277 13.902 1.00 98.38 152 THR A O 1
ATOM 1276 N N . PRO A 1 153 ? -16.282 -4.666 15.882 1.00 98.56 153 PRO A N 1
ATOM 1277 C CA . PRO A 1 153 ? -16.657 -3.368 16.437 1.00 98.56 153 PRO A CA 1
ATOM 1278 C C . PRO A 1 153 ? -16.072 -2.203 15.633 1.00 98.56 153 PRO A C 1
ATOM 1280 O O . PRO A 1 153 ? -14.904 -2.230 15.247 1.00 98.56 153 PRO A O 1
ATOM 1283 N N . GLY A 1 154 ? -16.846 -1.130 15.446 1.00 98.31 154 GLY A N 1
ATOM 1284 C CA . GLY A 1 154 ? -16.397 0.047 14.687 1.00 98.31 154 GLY A CA 1
ATOM 1285 C C . GLY A 1 154 ? -15.107 0.669 15.237 1.00 98.31 154 GLY A C 1
ATOM 1286 O O . GLY A 1 154 ? -14.234 1.061 14.472 1.00 98.31 154 GLY A O 1
ATOM 1287 N N . VAL A 1 155 ? -14.925 0.668 16.561 1.00 98.06 155 VAL A N 1
ATOM 1288 C CA . VAL A 1 155 ? -13.685 1.133 17.211 1.00 98.06 155 VAL A CA 1
ATOM 1289 C C . VAL A 1 155 ? -12.465 0.277 16.860 1.00 98.06 155 VAL A C 1
ATOM 1291 O O . VAL A 1 155 ? -11.372 0.813 16.718 1.00 98.06 155 VAL A O 1
ATOM 1294 N N . ILE A 1 156 ? -12.649 -1.027 16.636 1.00 98.56 156 ILE A N 1
ATOM 1295 C CA . ILE A 1 156 ? -11.582 -1.928 16.184 1.00 98.56 156 ILE A CA 1
ATOM 1296 C C . ILE A 1 156 ? -11.244 -1.656 14.711 1.00 98.56 156 ILE A C 1
ATOM 1298 O O . ILE A 1 156 ? -10.075 -1.669 14.332 1.00 98.56 156 ILE A O 1
ATOM 1302 N N . LEU A 1 157 ? -12.242 -1.329 13.881 1.00 98.75 157 LEU A N 1
ATOM 1303 C CA . LEU A 1 157 ? -11.991 -0.876 12.508 1.00 98.75 157 LEU A CA 1
ATOM 1304 C C . LEU A 1 157 ? -11.214 0.453 12.487 1.00 98.75 157 LEU A C 1
ATOM 1306 O O . LEU A 1 157 ? -10.300 0.614 11.679 1.00 98.75 157 LEU A O 1
ATOM 1310 N N . THR A 1 158 ? -11.545 1.389 13.384 1.00 98.69 158 THR A N 1
ATOM 1311 C CA . THR A 1 158 ? -10.799 2.646 13.563 1.00 98.69 158 THR A CA 1
ATOM 1312 C C . THR A 1 158 ? -9.356 2.386 13.980 1.00 98.69 158 THR A C 1
ATOM 1314 O O . THR A 1 158 ? -8.453 2.981 13.397 1.00 98.69 158 THR A O 1
ATOM 1317 N N . GLU A 1 159 ? -9.124 1.481 14.932 1.00 98.31 159 GLU A N 1
ATOM 1318 C CA . GLU A 1 159 ? -7.779 1.107 15.376 1.00 98.31 159 GLU A CA 1
ATOM 1319 C C . GLU A 1 159 ? -6.964 0.474 14.238 1.00 98.31 159 GLU A C 1
ATOM 1321 O O . GLU A 1 159 ? -5.843 0.901 13.975 1.00 98.31 159 GLU A O 1
ATOM 1326 N N . CYS A 1 160 ? -7.543 -0.462 13.478 1.00 98.69 160 CYS A N 1
ATOM 1327 C CA . CYS A 1 160 ? -6.903 -1.027 12.285 1.00 98.69 160 CYS A CA 1
ATOM 1328 C C . CYS A 1 160 ? -6.527 0.070 11.269 1.00 98.69 160 CYS A C 1
ATOM 1330 O O . CYS A 1 160 ? -5.394 0.123 10.779 1.00 98.69 160 CYS A O 1
ATOM 1332 N N . CYS A 1 161 ? -7.438 1.018 11.017 1.00 98.81 161 CYS A N 1
ATOM 1333 C CA . CYS A 1 161 ? -7.155 2.195 10.197 1.00 98.81 161 CYS A CA 1
ATOM 1334 C C . CYS A 1 161 ? -6.031 3.072 10.768 1.00 98.81 161 CYS A C 1
ATOM 1336 O O . CYS A 1 161 ? -5.238 3.609 9.994 1.00 98.81 161 CYS A O 1
ATOM 1338 N N . ALA A 1 162 ? -5.942 3.236 12.089 1.00 98.44 162 ALA A N 1
ATOM 1339 C CA . ALA A 1 162 ? -4.902 4.026 12.740 1.00 98.44 162 ALA A CA 1
ATOM 1340 C C . ALA A 1 162 ? -3.529 3.344 12.645 1.00 98.44 162 ALA A C 1
ATOM 1342 O O . ALA A 1 162 ? -2.555 3.992 12.256 1.00 98.44 162 ALA A O 1
ATOM 1343 N N . GLN A 1 163 ? -3.443 2.041 12.923 1.00 98.38 163 GLN A N 1
ATOM 1344 C CA . GLN A 1 163 ? -2.187 1.287 12.874 1.00 98.38 163 GLN A CA 1
ATOM 1345 C C . GLN A 1 163 ? -1.610 1.229 11.455 1.00 98.38 163 GLN A C 1
ATOM 1347 O O . GLN A 1 163 ? -0.431 1.539 11.241 1.00 98.38 163 GLN A O 1
ATOM 1352 N N . ILE A 1 164 ? -2.446 0.911 10.461 1.00 98.50 164 ILE A N 1
ATOM 1353 C CA . ILE A 1 164 ? -2.020 0.902 9.057 1.00 98.50 164 ILE A CA 1
ATOM 1354 C C . ILE A 1 164 ? -1.791 2.334 8.572 1.00 98.50 164 ILE A C 1
ATOM 1356 O O . ILE A 1 164 ? -0.743 2.646 8.018 1.00 98.50 164 ILE A O 1
ATOM 1360 N N . GLY A 1 165 ? -2.766 3.220 8.764 1.00 97.56 165 GLY A N 1
ATOM 1361 C CA . GLY A 1 165 ? -2.824 4.500 8.069 1.00 97.56 165 GLY A CA 1
ATOM 1362 C C . GLY A 1 165 ? -2.026 5.639 8.695 1.00 97.56 165 GLY A C 1
ATOM 1363 O O . GLY A 1 165 ? -1.597 6.529 7.961 1.00 97.56 165 GLY A O 1
ATOM 1364 N N . VAL A 1 166 ? -1.845 5.631 10.017 1.00 97.56 166 VAL A N 1
ATOM 1365 C CA . VAL A 1 166 ? -1.147 6.688 10.767 1.00 97.56 166 VAL A CA 1
ATOM 1366 C C . VAL A 1 166 ? 0.162 6.155 11.324 1.00 97.56 166 VAL A C 1
ATOM 1368 O O . VAL A 1 166 ? 1.205 6.741 11.075 1.00 97.56 166 VAL A O 1
ATOM 1371 N N . VAL A 1 167 ? 0.150 5.037 12.045 1.00 96.25 167 VAL A N 1
ATOM 1372 C CA . VAL A 1 167 ? 1.356 4.568 12.740 1.00 96.25 167 VAL A CA 1
ATOM 1373 C C . VAL A 1 167 ? 2.414 4.068 11.766 1.00 96.25 167 VAL A C 1
ATOM 1375 O O . VAL A 1 167 ? 3.553 4.523 11.826 1.00 96.25 167 VAL A O 1
ATOM 1378 N N . SER A 1 168 ? 2.037 3.195 10.829 1.00 96.12 168 SER A N 1
ATOM 1379 C CA . SER A 1 168 ? 2.982 2.662 9.839 1.00 96.12 168 SER A CA 1
ATOM 1380 C C . SER A 1 168 ? 3.581 3.775 8.971 1.00 96.12 168 SER A C 1
ATOM 1382 O O . SER A 1 168 ? 4.793 3.820 8.765 1.00 96.12 168 SER A O 1
ATOM 1384 N N . LEU A 1 169 ? 2.750 4.728 8.526 1.00 95.62 169 LEU A N 1
ATOM 1385 C CA . LEU A 1 169 ? 3.215 5.906 7.789 1.00 95.62 169 LEU A CA 1
ATOM 1386 C C . LEU A 1 169 ? 4.074 6.834 8.657 1.00 95.62 169 LEU A C 1
ATOM 1388 O O . LEU A 1 169 ? 5.058 7.386 8.183 1.00 95.62 169 LEU A O 1
ATOM 1392 N N . GLY A 1 170 ? 3.740 6.982 9.936 1.00 93.81 170 GLY A N 1
ATOM 1393 C CA . GLY A 1 170 ? 4.519 7.754 10.896 1.00 93.81 170 GLY A CA 1
ATOM 1394 C C . GLY A 1 170 ? 5.924 7.197 11.106 1.00 93.81 170 GLY A C 1
ATOM 1395 O O . GLY A 1 170 ? 6.883 7.960 11.066 1.00 93.81 170 GLY A O 1
ATOM 1396 N N . ILE A 1 171 ? 6.058 5.876 11.257 1.00 91.75 171 ILE A N 1
ATOM 1397 C CA . ILE A 1 171 ? 7.360 5.192 11.348 1.00 91.75 171 ILE A CA 1
ATOM 1398 C C . ILE A 1 171 ? 8.188 5.445 10.086 1.00 91.75 171 ILE A C 1
ATOM 1400 O O . ILE A 1 171 ? 9.366 5.777 10.186 1.00 91.75 171 ILE A O 1
ATOM 1404 N N . TYR A 1 172 ? 7.569 5.329 8.907 1.00 91.62 172 TYR A N 1
ATOM 1405 C CA . TYR A 1 172 ? 8.232 5.626 7.637 1.00 91.62 172 TYR A CA 1
ATOM 1406 C C . TYR A 1 172 ? 8.721 7.081 7.571 1.00 91.62 172 TYR A C 1
ATOM 1408 O O . TYR A 1 172 ? 9.871 7.334 7.223 1.00 91.62 172 TYR A O 1
ATOM 1416 N N . LEU A 1 173 ? 7.868 8.040 7.947 1.00 89.75 173 LEU A N 1
ATOM 1417 C CA . LEU A 1 173 ? 8.173 9.473 7.881 1.00 89.75 173 LEU A CA 1
ATOM 1418 C C . LEU A 1 173 ? 9.199 9.940 8.917 1.00 89.75 173 LEU A C 1
ATOM 1420 O O . LEU A 1 173 ? 9.900 10.915 8.660 1.00 89.75 173 LEU A O 1
ATOM 1424 N N . LEU A 1 174 ? 9.287 9.275 10.071 1.00 86.62 174 LEU A N 1
ATOM 1425 C CA . LEU A 1 174 ? 10.302 9.559 11.090 1.00 86.62 174 LEU A CA 1
ATOM 1426 C C . LEU A 1 174 ? 11.707 9.080 10.697 1.00 86.62 174 LEU A C 1
ATOM 1428 O O . LEU A 1 174 ? 12.664 9.460 11.360 1.00 86.62 174 LEU A O 1
ATOM 1432 N N . GLY A 1 175 ? 11.826 8.287 9.627 1.00 69.06 175 GLY A N 1
ATOM 1433 C CA . GLY A 1 175 ? 13.039 8.124 8.826 1.00 69.06 175 GLY A CA 1
ATOM 1434 C C . GLY A 1 175 ? 14.360 7.979 9.589 1.00 69.06 175 GLY A C 1
ATOM 1435 O O . GLY A 1 175 ? 15.073 8.953 9.784 1.00 69.06 175 GLY A O 1
ATOM 1436 N N . ASP A 1 176 ? 14.699 6.755 9.986 1.00 58.47 176 ASP A N 1
ATOM 1437 C CA . ASP A 1 176 ? 15.939 6.026 9.642 1.00 58.47 176 ASP A CA 1
ATOM 1438 C C . ASP A 1 176 ? 15.968 4.742 10.495 1.00 58.47 176 ASP A C 1
ATOM 1440 O O . ASP A 1 176 ? 15.498 4.741 11.634 1.00 58.47 176 ASP A O 1
ATOM 1444 N N . LYS A 1 177 ? 16.527 3.631 9.997 1.00 55.06 177 LYS A N 1
ATOM 1445 C CA . LYS A 1 177 ? 16.702 2.411 10.818 1.00 55.06 177 LYS A CA 1
ATOM 1446 C C . LYS A 1 177 ? 17.521 2.707 12.076 1.00 55.06 177 LYS A C 1
ATOM 1448 O O . LYS A 1 177 ? 17.239 2.134 13.127 1.00 55.06 177 LYS A O 1
ATOM 1453 N N . ASN A 1 178 ? 18.459 3.645 11.955 1.00 55.03 178 ASN A N 1
ATOM 1454 C CA . ASN A 1 178 ? 19.295 4.147 13.041 1.00 55.03 178 ASN A CA 1
ATOM 1455 C C . ASN A 1 178 ? 18.510 5.010 14.045 1.00 55.03 178 ASN A C 1
ATOM 1457 O O . ASN A 1 178 ? 18.834 5.015 15.229 1.00 55.03 178 ASN A O 1
ATOM 1461 N N . SER A 1 179 ? 17.435 5.681 13.615 1.00 59.59 179 SER A N 1
ATOM 1462 C CA . SER A 1 179 ? 16.577 6.504 14.485 1.00 59.59 179 SER A CA 1
ATOM 1463 C C . SER A 1 179 ? 15.787 5.676 15.505 1.00 59.59 179 SER A C 1
ATOM 1465 O O . SER A 1 179 ? 15.275 6.228 16.475 1.00 59.59 179 SER A O 1
ATOM 1467 N N . PHE A 1 180 ? 15.702 4.355 15.314 1.00 63.94 180 PHE A N 1
ATOM 1468 C CA . PHE A 1 180 ? 14.975 3.421 16.181 1.00 63.94 180 PHE A CA 1
ATOM 1469 C C . PHE A 1 180 ? 15.881 2.387 16.868 1.00 63.94 180 PHE A C 1
ATOM 1471 O O . PHE A 1 180 ? 15.372 1.369 17.354 1.00 63.94 180 PHE A O 1
ATOM 1478 N N . ASP A 1 181 ? 17.203 2.586 16.874 1.00 62.56 181 ASP A N 1
ATOM 1479 C CA . ASP A 1 181 ? 18.116 1.715 17.617 1.00 62.56 181 ASP A CA 1
ATOM 1480 C C . ASP A 1 181 ? 18.020 2.032 19.119 1.00 62.56 181 ASP A C 1
ATOM 1482 O O . ASP A 1 181 ? 18.337 3.134 19.562 1.00 62.56 181 ASP A O 1
ATOM 1486 N N . GLY A 1 182 ? 17.454 1.105 19.895 1.00 61.16 182 GLY A N 1
ATOM 1487 C CA . GLY A 1 182 ? 17.247 1.245 21.343 1.00 61.16 182 GLY A CA 1
ATOM 1488 C C . GLY A 1 182 ? 16.132 2.198 21.818 1.00 61.16 182 GLY A C 1
ATOM 1489 O O . GLY A 1 182 ? 15.816 2.178 23.005 1.00 61.16 182 GLY A O 1
ATOM 1490 N N . LYS A 1 183 ? 15.501 2.996 20.942 1.00 70.00 183 LYS A N 1
ATOM 1491 C CA . LYS A 1 183 ? 14.466 3.989 21.319 1.00 70.00 183 LYS A CA 1
ATOM 1492 C C . LYS A 1 183 ? 13.046 3.424 21.244 1.00 70.00 183 LYS A C 1
ATOM 1494 O O . LYS A 1 183 ? 12.705 2.750 20.266 1.00 70.00 183 LYS A O 1
ATOM 1499 N N . ARG A 1 184 ? 12.182 3.734 22.224 1.00 72.25 184 ARG A N 1
ATOM 1500 C CA . ARG A 1 184 ? 10.748 3.417 22.130 1.00 72.25 184 ARG A CA 1
ATOM 1501 C C . ARG A 1 184 ? 10.022 4.493 21.331 1.00 72.25 184 ARG A C 1
ATOM 1503 O O . ARG A 1 184 ? 10.305 5.687 21.430 1.00 72.25 184 ARG A O 1
ATOM 1510 N N . LEU A 1 185 ? 9.076 4.040 20.515 1.00 81.38 185 LEU A N 1
ATOM 1511 C CA . LEU A 1 185 ? 8.152 4.902 19.794 1.00 81.38 185 LEU A CA 1
ATOM 1512 C C . LEU A 1 185 ? 6.920 5.134 20.669 1.00 81.38 185 LEU A C 1
ATOM 1514 O O . LEU A 1 185 ? 6.163 4.205 20.946 1.00 81.38 185 LEU A O 1
ATOM 1518 N N . ASN A 1 186 ? 6.707 6.383 21.067 1.00 84.44 186 ASN A N 1
ATOM 1519 C CA . ASN A 1 186 ? 5.524 6.813 21.793 1.00 84.44 186 ASN A CA 1
ATOM 1520 C C . ASN A 1 186 ? 4.495 7.346 20.797 1.00 84.44 186 ASN A C 1
ATOM 1522 O O . ASN A 1 186 ? 4.723 8.346 20.109 1.00 84.44 186 ASN A O 1
ATOM 1526 N N . ILE A 1 187 ? 3.349 6.673 20.728 1.00 86.81 187 ILE A N 1
ATOM 1527 C CA . ILE A 1 187 ? 2.230 7.048 19.866 1.00 86.81 187 ILE A CA 1
ATOM 1528 C C . ILE A 1 187 ? 1.049 7.453 20.729 1.00 86.81 187 ILE A C 1
ATOM 1530 O O . ILE A 1 187 ? 0.655 6.732 21.641 1.00 86.81 187 ILE A O 1
ATOM 1534 N N . ALA A 1 188 ? 0.450 8.590 20.393 1.00 90.69 188 ALA A N 1
ATOM 1535 C CA . ALA A 1 188 ? -0.808 9.020 20.980 1.00 90.69 188 ALA A CA 1
ATOM 1536 C C . ALA A 1 188 ? -1.768 9.460 19.877 1.00 90.69 188 ALA A C 1
ATOM 1538 O O . ALA A 1 188 ? -1.485 10.400 19.131 1.00 90.69 188 ALA A O 1
ATOM 1539 N N . MET A 1 189 ? -2.924 8.803 19.776 1.00 93.75 189 MET A N 1
ATOM 1540 C CA . MET A 1 189 ? -3.999 9.285 18.915 1.00 93.75 189 MET A CA 1
ATOM 1541 C C . MET A 1 189 ? -4.526 10.614 19.470 1.00 93.75 189 MET A C 1
ATOM 1543 O O . MET A 1 189 ? -4.785 10.747 20.661 1.00 93.75 189 MET A O 1
ATOM 1547 N N . SER A 1 190 ? -4.656 11.615 18.604 1.00 94.69 190 SER A N 1
ATOM 1548 C CA . SER A 1 190 ? -5.025 12.987 18.980 1.00 94.69 190 SER A CA 1
ATOM 1549 C C . SER A 1 190 ? -6.396 13.416 18.462 1.00 94.69 190 SER A C 1
ATOM 1551 O O . SER A 1 190 ? -6.997 14.329 19.016 1.00 94.69 190 SER A O 1
ATOM 1553 N N . SER A 1 191 ? -6.887 12.794 17.387 1.00 96.75 191 SER A N 1
ATOM 1554 C CA . SER A 1 191 ? -8.248 12.996 16.885 1.00 96.75 191 SER A CA 1
ATOM 1555 C C . SER A 1 191 ? -8.655 11.853 15.964 1.00 96.75 191 SER A C 1
ATOM 1557 O O . SER A 1 191 ? -7.829 11.380 15.177 1.00 96.75 191 SER A O 1
ATOM 1559 N N . SER A 1 192 ? -9.934 11.492 15.994 1.00 97.38 192 SER A N 1
ATOM 1560 C CA . SER A 1 192 ? -10.534 10.522 15.081 1.00 97.38 192 SER A CA 1
ATOM 1561 C C . SER A 1 192 ? -11.926 10.977 14.658 1.00 97.38 192 SER A C 1
ATOM 1563 O O . SER A 1 192 ? -12.784 11.202 15.509 1.00 97.38 192 SER A O 1
ATOM 1565 N N . GLU A 1 193 ? -12.156 11.057 13.354 1.00 98.19 193 GLU A N 1
ATOM 1566 C CA . GLU A 1 193 ? -13.464 11.300 12.749 1.00 98.19 193 GLU A CA 1
ATOM 1567 C C . GLU A 1 193 ? -13.702 10.205 11.710 1.00 98.19 193 GLU A C 1
ATOM 1569 O O . GLU A 1 193 ? -12.934 10.103 10.754 1.00 98.19 193 GLU A O 1
ATOM 1574 N N . MET A 1 194 ? -14.702 9.347 11.926 1.00 98.44 194 MET A N 1
ATOM 1575 C CA . MET A 1 194 ? -14.932 8.140 11.124 1.00 98.44 194 MET A CA 1
ATOM 1576 C C . MET A 1 194 ? -16.410 7.980 10.766 1.00 98.44 194 MET A C 1
ATOM 1578 O O . MET A 1 194 ? -17.284 8.105 11.619 1.00 98.44 194 MET A O 1
ATOM 1582 N N . GLU A 1 195 ? -16.666 7.627 9.510 1.00 98.69 195 GLU A N 1
ATOM 1583 C CA . GLU A 1 195 ? -17.969 7.233 8.975 1.00 98.69 195 GLU A CA 1
ATOM 1584 C C . GLU A 1 195 ? -17.942 5.737 8.628 1.00 98.69 195 GLU A C 1
ATOM 1586 O O . GLU A 1 195 ? -17.012 5.274 7.957 1.00 98.69 195 GLU A O 1
ATOM 1591 N N . PHE A 1 196 ? -18.963 4.984 9.049 1.00 98.75 196 PHE A N 1
ATOM 1592 C CA . PHE A 1 196 ? -19.090 3.540 8.820 1.00 98.75 196 PHE A CA 1
ATOM 1593 C C . PHE A 1 196 ? -20.278 3.248 7.900 1.00 98.75 196 PHE A C 1
ATOM 1595 O O . PHE A 1 196 ? -21.385 3.716 8.151 1.00 98.75 196 PHE A O 1
ATOM 1602 N N . TYR A 1 197 ? -20.047 2.465 6.848 1.00 98.50 197 TYR A N 1
ATOM 1603 C CA . TYR A 1 197 ? -21.034 2.171 5.804 1.00 98.50 197 TYR A CA 1
ATOM 1604 C C . TYR A 1 197 ? -21.416 0.695 5.738 1.00 98.50 197 TYR A C 1
ATOM 1606 O O . TYR A 1 197 ? -22.568 0.383 5.450 1.00 98.50 197 TYR A O 1
ATOM 1614 N N . LEU A 1 198 ? -20.461 -0.212 5.972 1.00 98.62 198 LEU A N 1
ATOM 1615 C CA . LEU A 1 198 ? -20.679 -1.658 5.914 1.00 98.62 198 LEU A CA 1
ATOM 1616 C C . LEU A 1 198 ? -20.061 -2.352 7.135 1.00 98.62 198 LEU A C 1
ATOM 1618 O O . LEU A 1 198 ? -19.018 -1.906 7.617 1.00 98.62 198 LEU A O 1
ATOM 1622 N N . PRO A 1 199 ? -20.670 -3.447 7.626 1.00 98.00 199 PRO A N 1
ATOM 1623 C CA . PRO A 1 199 ? -20.056 -4.291 8.641 1.00 98.00 199 PRO A CA 1
ATOM 1624 C C . PRO A 1 199 ? -18.880 -5.086 8.058 1.00 98.00 199 PRO A C 1
ATOM 1626 O O . PRO A 1 199 ? -18.788 -5.293 6.847 1.00 98.00 199 PRO A O 1
ATOM 1629 N N . VAL A 1 200 ? -18.013 -5.561 8.950 1.00 98.38 200 VAL A N 1
ATOM 1630 C CA . VAL A 1 200 ? -16.982 -6.564 8.658 1.00 98.38 200 VAL A CA 1
ATOM 1631 C C . VAL A 1 200 ? -17.260 -7.767 9.547 1.00 98.38 200 VAL A C 1
ATOM 1633 O O . VAL A 1 200 ? -17.429 -7.606 10.759 1.00 98.38 200 VAL A O 1
ATOM 1636 N N . PHE A 1 201 ? -17.338 -8.954 8.956 1.00 98.00 201 PHE A N 1
ATOM 1637 C CA . PHE A 1 201 ? -17.655 -10.189 9.666 1.00 98.00 201 PHE A CA 1
ATOM 1638 C C . PHE A 1 201 ? -16.402 -11.020 10.000 1.00 98.00 201 PHE A C 1
ATOM 1640 O O . PHE A 1 201 ? -15.348 -10.847 9.378 1.00 98.00 201 PHE A O 1
ATOM 1647 N N . PRO A 1 202 ? -16.504 -11.947 10.973 1.00 98.00 202 PRO A N 1
ATOM 1648 C CA . PRO A 1 202 ? -15.471 -12.938 11.259 1.00 98.00 202 PRO A CA 1
ATOM 1649 C C . PRO A 1 202 ? -14.899 -13.614 10.006 1.00 98.00 202 PRO A C 1
ATOM 1651 O O . PRO A 1 202 ? -15.627 -14.181 9.195 1.00 98.00 202 PRO A O 1
ATOM 1654 N N . GLY A 1 203 ? -13.575 -13.614 9.892 1.00 97.50 203 GLY A N 1
ATOM 1655 C CA . GLY A 1 203 ? -12.817 -14.214 8.795 1.00 97.50 203 GLY A CA 1
ATOM 1656 C C . GLY A 1 203 ? -12.564 -13.286 7.605 1.00 97.50 203 GLY A C 1
ATOM 1657 O O . GLY A 1 203 ? -11.795 -13.661 6.718 1.00 97.50 203 GLY A O 1
ATOM 1658 N N . GLU A 1 204 ? -13.157 -12.091 7.565 1.00 98.06 204 GLU A N 1
ATOM 1659 C CA . GLU A 1 204 ? -12.933 -11.152 6.468 1.00 98.06 204 GLU A CA 1
ATOM 1660 C C . GLU A 1 204 ? -11.550 -10.495 6.516 1.00 98.06 204 GLU A C 1
ATOM 1662 O O . GLU A 1 204 ? -11.042 -10.104 7.567 1.00 98.06 204 GLU A O 1
ATOM 1667 N N . THR A 1 205 ? -10.970 -10.309 5.331 1.00 98.50 205 THR A N 1
ATOM 1668 C CA . THR A 1 205 ? -9.780 -9.480 5.139 1.00 98.50 205 THR A CA 1
ATOM 1669 C C . THR A 1 205 ? -10.188 -8.092 4.677 1.00 98.50 205 THR A C 1
ATOM 1671 O O . THR A 1 205 ? -10.941 -7.941 3.711 1.00 98.50 205 THR A O 1
ATOM 1674 N N . VAL A 1 206 ? -9.638 -7.076 5.331 1.00 98.69 206 VAL A N 1
ATOM 1675 C CA . VAL A 1 206 ? -9.810 -5.678 4.945 1.00 98.69 206 VAL A CA 1
ATOM 1676 C C . VAL A 1 206 ? -8.533 -5.121 4.330 1.00 98.69 206 VAL A C 1
ATOM 1678 O O . VAL A 1 206 ? -7.421 -5.532 4.664 1.00 98.69 206 VAL A O 1
ATOM 1681 N N . LYS A 1 207 ? -8.704 -4.147 3.439 1.00 98.81 207 LYS A N 1
ATOM 1682 C CA . LYS A 1 207 ? -7.641 -3.307 2.889 1.00 98.81 207 LYS A CA 1
ATOM 1683 C C . LYS A 1 207 ? -7.838 -1.884 3.383 1.00 98.81 207 LYS A C 1
ATOM 1685 O O . LYS A 1 207 ? -8.901 -1.305 3.163 1.00 98.81 207 LYS A O 1
ATOM 1690 N N . VAL A 1 208 ? -6.813 -1.307 3.995 1.00 98.88 208 VAL A N 1
ATOM 1691 C CA . VAL A 1 208 ? -6.798 0.095 4.415 1.00 98.88 208 VAL A CA 1
ATOM 1692 C C . VAL A 1 208 ? -5.880 0.879 3.489 1.00 98.88 208 VAL A C 1
ATOM 1694 O O . VAL A 1 208 ? -4.723 0.517 3.302 1.00 98.88 208 VAL A O 1
ATOM 1697 N N . THR A 1 209 ? -6.388 1.982 2.948 1.00 98.75 209 THR A N 1
ATOM 1698 C CA . THR A 1 209 ? -5.598 2.991 2.232 1.00 98.75 209 THR A CA 1
ATOM 1699 C C . THR A 1 209 ? -5.581 4.280 3.039 1.00 98.75 209 THR A C 1
ATOM 1701 O O . THR A 1 209 ? -6.634 4.716 3.513 1.00 98.75 209 THR A O 1
ATOM 1704 N N . SER A 1 210 ? -4.426 4.923 3.142 1.00 98.62 210 SER A N 1
ATOM 1705 C CA . SER A 1 210 ? -4.247 6.186 3.850 1.00 98.62 210 SER A CA 1
ATOM 1706 C C . SER A 1 210 ? -3.460 7.175 3.004 1.00 98.62 210 SER A C 1
ATOM 1708 O O . SER A 1 210 ? -2.482 6.809 2.353 1.00 98.62 210 SER A O 1
ATOM 1710 N N . LYS A 1 211 ? -3.888 8.436 3.020 1.00 98.62 211 LYS A N 1
ATOM 1711 C CA . LYS A 1 211 ? -3.181 9.562 2.408 1.00 98.62 211 LYS A CA 1
ATOM 1712 C C . LYS A 1 211 ? -2.820 10.574 3.482 1.00 98.62 211 LYS A C 1
ATOM 1714 O O . LYS A 1 211 ? -3.691 11.020 4.232 1.00 98.62 211 LYS A O 1
ATOM 1719 N N . LYS A 1 212 ? -1.548 10.963 3.534 1.00 98.25 212 LYS A N 1
ATOM 1720 C CA . LYS A 1 212 ? -1.052 12.051 4.377 1.00 98.25 212 LYS A CA 1
ATOM 1721 C C . LYS A 1 212 ? -1.780 13.341 4.003 1.00 98.25 212 LYS A C 1
ATOM 1723 O O . LYS A 1 212 ? -1.751 13.762 2.853 1.00 98.25 212 LYS A O 1
ATOM 1728 N N . VAL A 1 213 ? -2.402 13.977 4.988 1.00 98.12 213 VAL A N 1
ATOM 1729 C CA . VAL A 1 213 ? -2.897 15.355 4.876 1.00 98.12 213 VAL A CA 1
ATOM 1730 C C . VAL A 1 213 ? -1.764 16.309 5.236 1.00 98.12 213 VAL A C 1
ATOM 1732 O O . VAL A 1 213 ? -1.448 17.217 4.479 1.00 98.12 213 VAL A O 1
ATOM 1735 N N . TYR A 1 214 ? -1.113 16.079 6.379 1.00 96.69 214 TYR A N 1
ATOM 1736 C CA . TYR A 1 214 ? 0.117 16.769 6.761 1.00 96.69 214 TYR A CA 1
ATOM 1737 C C . TYR A 1 214 ? 0.913 15.943 7.772 1.00 96.69 214 TYR A C 1
ATOM 1739 O O . TYR A 1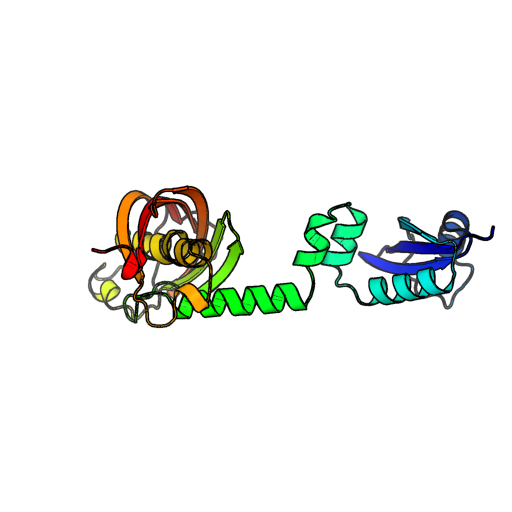 214 ? 0.348 15.131 8.505 1.00 96.69 214 TYR A O 1
ATOM 1747 N N . PHE A 1 215 ? 2.209 16.233 7.873 1.00 94.94 215 PHE A N 1
ATOM 1748 C CA . PHE A 1 215 ? 3.062 15.810 8.979 1.00 94.94 215 PHE A CA 1
ATOM 1749 C C . PHE A 1 215 ? 3.867 17.019 9.456 1.00 94.94 215 PHE A C 1
ATOM 1751 O O . PHE A 1 215 ? 4.681 17.548 8.705 1.00 94.94 215 PHE A O 1
ATOM 1758 N N . ARG A 1 216 ? 3.568 17.527 10.655 1.00 91.88 216 ARG A N 1
ATOM 1759 C CA . ARG A 1 216 ? 4.212 18.727 11.216 1.00 91.88 216 ARG A CA 1
ATOM 1760 C C . ARG A 1 216 ? 4.281 18.628 12.727 1.00 91.88 216 ARG A C 1
ATOM 1762 O O . ARG A 1 216 ? 3.308 18.191 13.337 1.00 91.88 216 ARG A O 1
ATOM 1769 N N . PHE A 1 217 ? 5.397 19.050 13.319 1.00 89.81 217 PHE A N 1
ATOM 1770 C CA . PHE A 1 217 ? 5.613 18.992 14.771 1.00 89.81 217 PHE A CA 1
ATOM 1771 C C . PHE A 1 217 ? 5.285 17.609 15.351 1.00 89.81 217 PHE A C 1
ATOM 1773 O O . PHE A 1 217 ? 4.545 17.497 16.327 1.00 89.81 217 PHE A O 1
ATOM 1780 N N . ASN A 1 218 ? 5.745 16.550 14.676 1.00 88.94 218 ASN A N 1
ATOM 1781 C CA . ASN A 1 218 ? 5.481 15.157 15.044 1.00 88.94 218 ASN A CA 1
ATOM 1782 C C . ASN A 1 21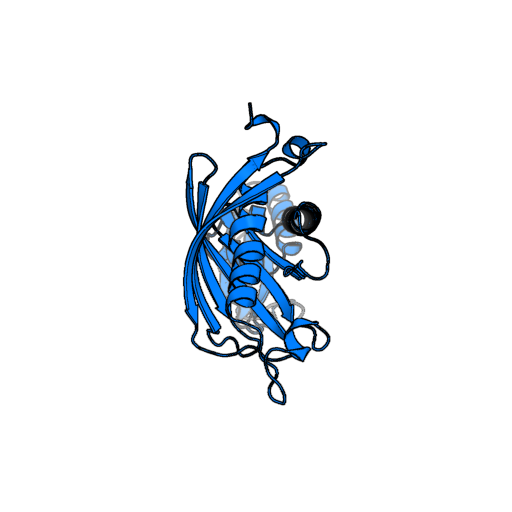8 ? 3.993 14.752 15.078 1.00 88.94 218 ASN A C 1
ATOM 1784 O O . ASN A 1 218 ? 3.656 13.643 15.489 1.00 88.94 218 ASN A O 1
ATOM 1788 N N . LYS A 1 219 ? 3.092 15.613 14.591 1.00 94.81 219 LYS A N 1
ATOM 1789 C CA . LYS A 1 219 ? 1.675 15.319 14.395 1.00 94.81 219 LYS A CA 1
ATOM 1790 C C . LYS A 1 219 ? 1.424 14.910 12.954 1.00 94.81 219 LYS A C 1
ATOM 1792 O O . LYS A 1 219 ? 1.535 15.731 12.038 1.00 94.81 219 LYS A O 1
ATOM 1797 N N . LEU A 1 220 ? 1.025 13.660 12.765 1.00 97.38 220 LEU A N 1
ATOM 1798 C CA . LEU A 1 220 ? 0.592 13.121 11.483 1.00 97.38 220 LEU A CA 1
ATOM 1799 C C . LEU A 1 220 ? -0.932 13.145 11.414 1.00 97.38 220 LEU A C 1
ATOM 1801 O O . LEU A 1 220 ? -1.597 12.640 12.316 1.00 97.38 220 LEU A O 1
ATOM 1805 N N . LYS A 1 221 ? -1.481 13.731 10.348 1.00 98.50 221 LYS A N 1
ATOM 1806 C CA . LYS A 1 221 ? -2.910 13.683 10.021 1.00 98.50 221 LYS A CA 1
ATOM 1807 C C . LYS A 1 221 ? -3.090 13.000 8.674 1.00 98.50 221 LYS A C 1
ATOM 1809 O O . LYS A 1 221 ? -2.433 13.380 7.705 1.00 98.50 221 LYS A O 1
ATOM 1814 N N . CYS A 1 222 ? -4.010 12.048 8.611 1.00 98.69 222 CYS A N 1
ATOM 1815 C CA . CYS A 1 222 ? -4.251 11.206 7.449 1.00 98.69 222 CYS A CA 1
ATOM 1816 C C . CYS A 1 222 ? -5.739 11.105 7.124 1.00 98.69 222 CYS A C 1
ATOM 1818 O O . CYS A 1 222 ? -6.578 11.047 8.021 1.00 98.69 222 CYS A O 1
ATOM 1820 N N . GLN A 1 223 ? -6.050 11.027 5.833 1.00 98.81 223 GLN A N 1
ATOM 1821 C CA . GLN A 1 223 ? -7.346 10.578 5.346 1.00 98.81 223 GLN A CA 1
ATOM 1822 C C . GLN A 1 223 ? -7.273 9.070 5.101 1.00 98.81 223 GLN A C 1
ATOM 1824 O O . GLN A 1 223 ? -6.454 8.623 4.298 1.00 98.81 223 GLN A O 1
ATOM 1829 N N . VAL A 1 224 ? -8.135 8.300 5.760 1.00 98.81 224 VAL A N 1
ATOM 1830 C CA . VAL A 1 224 ? -8.147 6.832 5.705 1.00 98.81 224 VAL A CA 1
ATOM 1831 C C . VAL A 1 224 ? -9.423 6.308 5.053 1.00 98.81 224 VAL A C 1
ATOM 1833 O O . VAL A 1 224 ? -10.490 6.920 5.147 1.00 98.81 224 VAL A O 1
ATOM 1836 N N . LYS A 1 225 ? -9.316 5.163 4.380 1.00 98.88 225 LYS A N 1
ATOM 1837 C CA . LYS A 1 225 ? -10.441 4.389 3.843 1.00 98.88 225 LYS A CA 1
ATOM 1838 C C . LYS A 1 225 ? -10.173 2.907 4.052 1.00 98.88 225 LYS A C 1
ATOM 1840 O O . LYS A 1 225 ? -9.060 2.458 3.790 1.00 98.88 225 LYS A O 1
ATOM 1845 N N . MET A 1 226 ? -11.195 2.166 4.453 1.00 98.88 226 MET A N 1
ATOM 1846 C CA . MET A 1 226 ? -11.174 0.713 4.567 1.00 98.88 226 MET A CA 1
ATOM 1847 C C . MET A 1 226 ? -12.109 0.095 3.531 1.00 98.88 226 MET A C 1
ATOM 1849 O O . MET A 1 226 ? -13.225 0.576 3.328 1.00 98.88 226 MET A O 1
ATOM 1853 N N . PHE A 1 227 ? -11.671 -0.991 2.907 1.00 98.81 227 PHE A N 1
ATOM 1854 C CA . PHE A 1 227 ? -12.433 -1.765 1.935 1.00 98.81 227 PHE A CA 1
ATOM 1855 C C . PHE A 1 227 ? -12.451 -3.240 2.335 1.00 98.81 227 PHE A C 1
ATOM 1857 O O . PHE A 1 227 ? -11.453 -3.741 2.851 1.00 98.81 227 PHE A O 1
ATOM 1864 N N . ASN A 1 228 ? -13.552 -3.941 2.071 1.00 97.88 228 ASN A N 1
ATOM 1865 C CA . ASN A 1 228 ? -13.619 -5.397 2.237 1.00 97.88 228 ASN A CA 1
ATOM 1866 C C . ASN A 1 228 ? -13.071 -6.138 1.001 1.00 97.88 228 ASN A C 1
ATOM 1868 O O . ASN A 1 228 ? -12.624 -5.522 0.028 1.00 97.88 228 ASN A O 1
ATOM 1872 N N . THR A 1 229 ? -13.136 -7.469 1.011 1.00 94.62 229 THR A N 1
ATOM 1873 C CA . THR A 1 229 ? -12.672 -8.332 -0.093 1.00 94.62 229 THR A CA 1
ATOM 1874 C C . THR A 1 229 ? -13.424 -8.105 -1.408 1.00 94.62 229 THR A C 1
ATOM 1876 O O . THR A 1 229 ? -12.842 -8.256 -2.479 1.00 94.62 229 THR A O 1
ATOM 1879 N N . ALA A 1 230 ? -14.684 -7.663 -1.348 1.00 96.62 230 ALA A N 1
ATOM 1880 C CA . ALA A 1 230 ? -15.469 -7.250 -2.512 1.00 96.62 230 ALA A CA 1
ATOM 1881 C C . ALA A 1 230 ? -15.130 -5.824 -3.000 1.00 96.62 230 ALA A C 1
ATOM 1883 O O . ALA A 1 230 ? -15.835 -5.278 -3.849 1.00 96.62 230 ALA A O 1
ATOM 1884 N N . ASN A 1 231 ? -14.080 -5.203 -2.447 1.00 97.00 231 ASN A N 1
ATOM 1885 C CA . ASN A 1 231 ? -13.633 -3.838 -2.727 1.00 97.00 231 ASN A CA 1
ATOM 1886 C C . ASN A 1 231 ? -14.727 -2.773 -2.487 1.00 97.00 231 ASN A C 1
ATOM 1888 O O . ASN A 1 231 ? -14.687 -1.688 -3.070 1.00 97.00 231 ASN A O 1
ATOM 1892 N N . LYS A 1 232 ? -15.703 -3.069 -1.616 1.00 98.56 232 LYS A N 1
ATOM 1893 C CA . LYS A 1 232 ? -16.727 -2.114 -1.176 1.00 98.56 232 LYS A CA 1
ATOM 1894 C C . LYS A 1 232 ? -16.198 -1.294 -0.004 1.00 98.56 232 LYS A C 1
ATOM 1896 O O . LYS A 1 232 ? -15.489 -1.822 0.850 1.00 98.56 232 LYS A O 1
ATOM 1901 N N . LEU A 1 233 ? -16.547 -0.008 0.031 1.00 98.75 233 LEU A N 1
ATOM 1902 C CA . LEU A 1 233 ? -16.135 0.907 1.094 1.00 98.75 233 LEU A CA 1
ATOM 1903 C C . LEU A 1 233 ? -16.816 0.525 2.417 1.00 98.75 233 LEU A C 1
ATOM 1905 O O . LEU A 1 233 ? -18.038 0.568 2.518 1.00 98.75 233 LEU A O 1
ATOM 1909 N N . VAL A 1 234 ? -16.010 0.172 3.416 1.00 98.81 234 VAL A N 1
ATOM 1910 C CA . VAL A 1 234 ? -16.445 -0.230 4.762 1.00 98.81 234 VAL A CA 1
ATOM 1911 C C . VAL A 1 234 ? -16.558 0.983 5.669 1.00 98.81 234 VAL A C 1
ATOM 1913 O O . VAL A 1 234 ? -17.613 1.239 6.241 1.00 98.81 234 VAL A O 1
ATOM 1916 N N . CYS A 1 235 ? -15.483 1.759 5.773 1.00 98.81 235 CYS A N 1
ATOM 1917 C CA . CYS A 1 235 ? -15.451 2.999 6.534 1.00 98.81 235 CYS A CA 1
ATOM 1918 C C . CYS A 1 235 ? -14.445 3.974 5.917 1.00 98.81 235 CYS A C 1
ATOM 1920 O O . CYS A 1 235 ? -13.552 3.583 5.156 1.00 98.81 235 CYS A O 1
ATOM 1922 N N . LYS A 1 236 ? -14.596 5.262 6.215 1.00 98.81 236 LYS A N 1
ATOM 1923 C CA . LYS A 1 236 ? -13.631 6.299 5.836 1.00 98.81 236 LYS A CA 1
ATOM 1924 C C . LYS A 1 236 ? -13.552 7.352 6.925 1.00 98.81 236 LYS A C 1
ATOM 1926 O O . LYS A 1 236 ? -14.494 7.508 7.694 1.00 98.81 236 LYS A O 1
ATOM 1931 N N . GLY A 1 237 ? -12.475 8.118 6.939 1.00 98.50 237 GLY A N 1
ATOM 1932 C CA . GLY A 1 237 ? -12.378 9.204 7.893 1.00 98.50 237 GLY A CA 1
ATOM 1933 C C . GLY A 1 237 ? -11.061 9.944 7.873 1.00 98.50 237 GLY A C 1
ATOM 1934 O O . GLY A 1 237 ? -10.248 9.807 6.953 1.00 98.50 237 GLY A O 1
ATOM 1935 N N . ILE A 1 238 ? -10.874 10.741 8.914 1.00 98.75 238 ILE A N 1
ATOM 1936 C CA . ILE A 1 238 ? -9.680 11.523 9.175 1.00 98.75 238 ILE A CA 1
ATOM 1937 C C . ILE A 1 238 ? -9.161 11.135 10.557 1.00 98.75 238 ILE A C 1
ATOM 1939 O O . ILE A 1 238 ? -9.832 11.322 11.571 1.00 98.75 238 ILE A O 1
ATOM 1943 N N . LEU A 1 239 ? -7.934 10.627 10.595 1.00 98.62 239 LEU A N 1
ATOM 1944 C CA . LEU A 1 239 ? -7.243 10.248 11.824 1.00 98.62 239 LEU A CA 1
ATOM 1945 C C . LEU A 1 239 ? -6.008 11.125 12.008 1.00 98.62 239 LEU A C 1
ATOM 1947 O O . LEU A 1 239 ? -5.360 11.509 11.031 1.00 98.62 239 LEU A O 1
ATOM 1951 N N . ALA A 1 240 ? -5.662 11.445 13.252 1.00 98.06 240 ALA A N 1
ATOM 1952 C CA . ALA A 1 240 ? -4.396 12.100 13.554 1.00 98.06 240 ALA A CA 1
ATOM 1953 C C . ALA A 1 240 ? -3.763 11.570 14.836 1.00 98.06 240 ALA A C 1
ATOM 1955 O O . ALA A 1 240 ? -4.447 11.401 15.845 1.00 98.06 240 ALA A O 1
ATOM 1956 N N . GLY A 1 241 ? -2.443 11.416 14.831 1.00 95.75 241 GLY A N 1
ATOM 1957 C CA . GLY A 1 241 ? -1.657 10.982 15.983 1.00 95.75 241 GLY A CA 1
ATOM 1958 C C . GLY A 1 241 ? -0.361 11.773 16.132 1.00 95.75 241 GLY A C 1
ATOM 1959 O O . GLY A 1 241 ? 0.169 12.310 15.160 1.00 95.75 241 GLY A O 1
ATOM 1960 N N . MET A 1 242 ? 0.121 11.858 17.367 1.00 93.94 242 MET A N 1
ATOM 1961 C CA . MET A 1 242 ? 1.466 12.309 17.708 1.00 93.94 242 MET A CA 1
ATOM 1962 C C . MET A 1 242 ? 2.402 11.101 17.705 1.00 93.94 242 MET A C 1
ATOM 1964 O O . MET A 1 242 ? 2.061 10.074 18.291 1.00 93.94 242 MET A O 1
ATOM 1968 N N . LEU A 1 243 ? 3.567 11.237 17.078 1.00 88.31 243 LEU A N 1
ATOM 1969 C CA . LEU A 1 243 ? 4.618 10.221 17.045 1.00 88.31 243 LEU A CA 1
ATOM 1970 C C . LEU A 1 243 ? 5.898 10.819 17.628 1.00 88.31 243 LEU A C 1
ATOM 1972 O O . LEU A 1 243 ? 6.475 11.717 17.026 1.00 88.31 243 LEU A O 1
ATOM 1976 N N . LYS A 1 244 ? 6.333 10.354 18.795 1.00 82.62 244 LYS A N 1
ATOM 1977 C CA . LYS A 1 244 ? 7.559 10.828 19.449 1.00 82.62 244 LYS A CA 1
ATOM 1978 C C . LYS A 1 244 ? 8.514 9.674 19.693 1.00 82.62 244 LYS A C 1
ATOM 1980 O O . LYS A 1 244 ? 8.072 8.559 19.960 1.00 82.62 244 LYS A O 1
ATOM 1985 N N . THR A 1 245 ? 9.808 9.955 19.665 1.00 73.12 245 THR A N 1
ATOM 1986 C CA . THR A 1 245 ? 10.812 9.040 20.228 1.00 73.12 245 THR A CA 1
ATOM 1987 C C . THR A 1 245 ? 11.196 9.519 21.628 1.00 73.12 245 THR A C 1
ATOM 1989 O O . T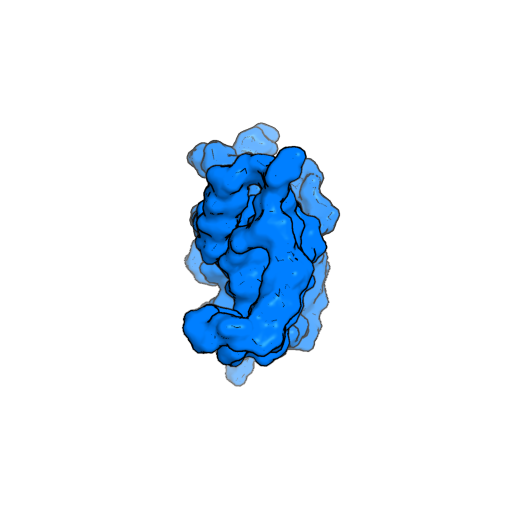HR A 1 245 ? 10.965 10.682 21.957 1.00 73.12 245 THR A O 1
ATOM 1992 N N . ASP A 1 246 ? 11.740 8.646 22.478 1.00 67.94 246 ASP A N 1
ATOM 1993 C CA . ASP A 1 246 ? 12.067 8.983 23.878 1.00 67.94 246 ASP A CA 1
ATOM 1994 C C . ASP A 1 246 ? 13.022 10.194 24.048 1.00 67.94 246 ASP A C 1
ATOM 1996 O O . ASP A 1 246 ? 13.085 10.772 25.128 1.00 67.94 246 ASP A O 1
ATOM 2000 N N . GLU A 1 247 ? 13.724 10.646 23.000 1.00 57.72 247 GLU A N 1
ATOM 2001 C CA . GLU A 1 247 ? 14.548 11.870 23.038 1.00 57.72 247 GLU A CA 1
ATOM 2002 C C . GLU A 1 247 ? 13.734 13.179 22.990 1.00 57.72 247 GLU A C 1
ATOM 2004 O O . GLU A 1 247 ? 14.212 14.213 23.453 1.00 57.72 247 GLU A O 1
ATOM 2009 N N . ASP A 1 248 ? 12.486 13.142 22.506 1.00 54.00 248 ASP A N 1
ATOM 2010 C CA . ASP A 1 248 ? 11.583 14.305 22.422 1.00 54.00 248 ASP A CA 1
ATOM 2011 C C . ASP A 1 248 ? 10.852 14.601 23.754 1.00 54.00 248 ASP A C 1
ATOM 2013 O O . ASP A 1 248 ? 9.910 15.405 23.795 1.00 54.00 248 ASP A O 1
ATOM 2017 N N . GLY A 1 249 ? 11.219 13.886 24.823 1.00 42.06 249 GLY A N 1
ATOM 2018 C CA . GLY A 1 249 ? 10.591 13.916 26.143 1.00 42.06 249 GLY A CA 1
ATOM 2019 C C . GLY A 1 249 ? 11.594 14.182 27.263 1.00 42.06 249 GLY A C 1
ATOM 2020 O O . GLY A 1 249 ? 11.857 13.299 28.076 1.00 42.06 249 GLY A O 1
ATOM 2021 N N . LYS A 1 250 ? 12.125 15.407 27.315 1.00 36.34 250 LYS A N 1
ATOM 2022 C CA . LYS A 1 250 ? 12.413 16.055 28.603 1.00 36.34 250 LYS A CA 1
ATOM 2023 C C . LYS A 1 250 ? 11.197 16.861 29.035 1.00 36.34 250 LYS A C 1
ATOM 2025 O O . LYS A 1 250 ? 10.571 17.478 28.142 1.00 36.34 250 LYS A O 1
#